Protein AF-A0A2A2LFP1-F1 (afdb_monomer_lite)

InterPro domains:
  IPR011989 Armadillo-like helical [G3DSA:1.25.10.10] (6-204)
  IPR016024 Armadillo-type fold [SSF48371] (39-181)
  IPR021850 Symplekin/Pta1 [PTHR15245] (12-191)
  IPR032460 Symplekin/Pta1, N-terminal [PF11935] (114-191)

Radius of gyration: 29.09 Å; chains: 1; bounding box: 60×81×83 Å

Organism: NCBI:txid2018661

Structure (mmCIF, N/CA/C/O backbone):
data_AF-A0A2A2LFP1-F1
#
_entry.id   AF-A0A2A2LFP1-F1
#
loop_
_atom_site.group_PDB
_atom_site.id
_atom_site.type_symbol
_atom_site.label_atom_id
_atom_site.label_alt_id
_atom_site.label_comp_id
_atom_site.label_asym_id
_atom_site.label_entity_id
_atom_site.label_seq_id
_atom_site.pdbx_PDB_ins_code
_atom_site.Cartn_x
_atom_site.Cartn_y
_atom_site.Cartn_z
_atom_site.occupancy
_atom_site.B_iso_or_equiv
_atom_site.auth_seq_id
_atom_site.auth_comp_id
_atom_site.auth_asym_id
_atom_site.auth_atom_id
_atom_site.pdbx_PDB_model_num
ATOM 1 N N . MET A 1 1 ? -39.084 -14.115 -14.765 1.00 39.50 1 MET A N 1
ATOM 2 C CA . MET A 1 1 ? -37.797 -14.278 -14.059 1.00 39.50 1 MET A CA 1
ATOM 3 C C . MET A 1 1 ? -37.317 -12.887 -13.715 1.00 39.50 1 MET A C 1
ATOM 5 O O . MET A 1 1 ? -36.588 -12.275 -14.487 1.00 39.50 1 MET A O 1
ATOM 9 N N . ASP A 1 2 ? -37.848 -12.366 -12.613 1.00 39.75 2 ASP A N 1
ATOM 10 C CA . ASP A 1 2 ? -37.429 -11.102 -12.026 1.00 39.75 2 ASP A CA 1
ATOM 11 C C . ASP A 1 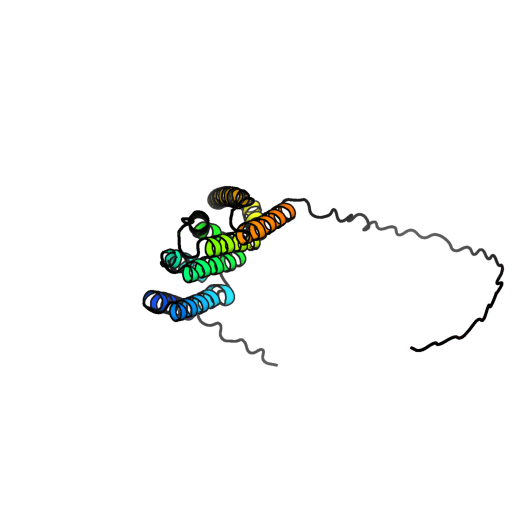2 ? -35.969 -11.220 -11.611 1.00 39.75 2 ASP A C 1
ATOM 13 O O . ASP A 1 2 ? -35.612 -12.024 -10.749 1.00 39.75 2 ASP A O 1
ATOM 17 N N . LYS A 1 3 ? -35.108 -10.446 -12.271 1.00 42.62 3 LYS A N 1
ATOM 18 C CA . LYS A 1 3 ? -33.776 -10.183 -11.744 1.00 42.62 3 LYS A CA 1
ATOM 19 C C . LYS A 1 3 ? -33.990 -9.315 -10.512 1.00 42.62 3 LYS A C 1
ATOM 21 O O . LYS A 1 3 ? -34.359 -8.154 -10.646 1.00 42.62 3 LYS A O 1
ATOM 26 N N . PHE A 1 4 ? -33.806 -9.913 -9.338 1.00 41.41 4 PHE A N 1
ATOM 27 C CA . PHE A 1 4 ? -33.614 -9.200 -8.082 1.00 41.41 4 PHE A CA 1
ATOM 28 C C . PHE A 1 4 ? -32.486 -8.185 -8.308 1.00 41.41 4 PHE A C 1
ATOM 30 O O . PHE A 1 4 ? -31.316 -8.550 -8.394 1.00 41.41 4 PHE A O 1
ATOM 37 N N . VAL A 1 5 ? -32.855 -6.926 -8.524 1.00 47.69 5 VAL A N 1
ATOM 38 C CA . VAL A 1 5 ? -31.928 -5.804 -8.429 1.00 47.69 5 VAL A CA 1
ATOM 39 C C . VAL A 1 5 ? -31.793 -5.579 -6.932 1.00 47.69 5 VAL A C 1
ATOM 41 O O . VAL A 1 5 ? -32.736 -5.105 -6.300 1.00 47.69 5 VAL A O 1
ATOM 44 N N . GLU A 1 6 ? -30.680 -6.030 -6.350 1.00 48.91 6 GLU A N 1
ATOM 45 C CA . GLU A 1 6 ? -30.334 -5.652 -4.980 1.00 48.91 6 GLU A CA 1
ATOM 46 C C . GLU A 1 6 ? -30.407 -4.122 -4.864 1.00 48.91 6 GLU A C 1
ATOM 48 O O . GLU A 1 6 ? -30.008 -3.426 -5.807 1.00 48.91 6 GLU A O 1
ATOM 53 N N . PRO A 1 7 ? -30.953 -3.575 -3.764 1.00 46.81 7 PRO A N 1
ATOM 54 C CA . PRO A 1 7 ? -30.983 -2.135 -3.585 1.00 46.81 7 PRO A CA 1
ATOM 55 C C . PRO A 1 7 ? -29.537 -1.655 -3.601 1.00 46.81 7 PRO A C 1
ATOM 57 O O . PRO A 1 7 ? -28.722 -2.146 -2.822 1.00 46.81 7 PRO A O 1
ATOM 60 N N . ILE A 1 8 ? -29.222 -0.721 -4.496 1.00 56.97 8 ILE A N 1
ATOM 61 C CA . ILE A 1 8 ? -27.953 0.000 -4.448 1.00 56.97 8 ILE A CA 1
ATOM 62 C C . ILE A 1 8 ? -27.943 0.689 -3.082 1.00 56.97 8 ILE A C 1
ATOM 64 O O . ILE A 1 8 ? -28.721 1.617 -2.858 1.00 56.97 8 ILE A O 1
ATOM 68 N N . GLU A 1 9 ? -27.161 0.150 -2.145 1.00 63.59 9 GLU A N 1
ATOM 69 C CA . GLU A 1 9 ? -26.969 0.737 -0.824 1.00 63.59 9 GLU A CA 1
ATOM 70 C C . GLU A 1 9 ? -26.496 2.179 -1.040 1.00 63.59 9 GLU A C 1
ATOM 72 O O . GLU A 1 9 ? -25.558 2.421 -1.802 1.00 63.59 9 GLU A O 1
ATOM 77 N N . ASP A 1 10 ? -27.211 3.145 -0.459 1.00 73.38 10 ASP A N 1
ATOM 78 C CA . ASP A 1 10 ? -26.949 4.563 -0.695 1.00 73.38 10 ASP A CA 1
ATOM 79 C C . ASP A 1 10 ? -25.508 4.880 -0.271 1.00 73.38 10 ASP A C 1
ATOM 81 O O . ASP A 1 10 ? -25.114 4.600 0.864 1.00 73.38 10 ASP A O 1
ATOM 85 N N . THR A 1 11 ? -24.709 5.456 -1.169 1.00 74.75 11 THR A N 1
ATOM 86 C CA . THR A 1 11 ? -23.295 5.783 -0.942 1.00 74.75 11 THR A CA 1
ATOM 87 C C . THR A 1 11 ? -23.089 6.579 0.350 1.00 74.75 11 THR A C 1
ATOM 89 O O . THR A 1 11 ? -22.072 6.406 1.022 1.00 74.75 11 THR A O 1
ATOM 92 N N . ALA A 1 12 ? -24.069 7.400 0.748 1.00 77.50 12 ALA A N 1
ATOM 93 C CA . ALA A 1 12 ? -24.050 8.121 2.019 1.00 77.50 12 ALA A CA 1
ATOM 94 C C . ALA A 1 12 ? -24.054 7.179 3.237 1.00 77.50 12 ALA A C 1
ATOM 96 O O . ALA A 1 12 ? -23.293 7.379 4.183 1.00 77.50 12 ALA A O 1
ATOM 97 N N . THR A 1 13 ? -24.858 6.115 3.194 1.00 85.00 13 THR A N 1
ATOM 98 C CA . THR A 1 13 ? -24.928 5.111 4.267 1.00 85.00 13 THR A CA 1
ATOM 99 C C . THR A 1 13 ? -23.651 4.276 4.349 1.00 85.00 13 THR A C 1
ATOM 101 O O . THR A 1 13 ? -23.173 3.973 5.442 1.00 85.00 13 THR A O 1
ATOM 104 N N . VAL A 1 14 ? -23.032 3.974 3.203 1.00 87.50 14 VAL A N 1
ATOM 105 C CA . VAL A 1 14 ? -21.739 3.278 3.144 1.00 87.50 14 VAL A CA 1
ATOM 106 C C . VAL A 1 14 ? -20.624 4.152 3.728 1.00 87.50 14 VAL A C 1
ATOM 108 O O . VAL A 1 14 ? -19.835 3.674 4.543 1.00 87.50 14 VAL A O 1
ATOM 111 N N . ALA A 1 15 ? -20.589 5.441 3.378 1.00 89.12 15 ALA A N 1
ATOM 112 C CA . ALA A 1 15 ? -19.622 6.398 3.915 1.00 89.12 15 ALA A CA 1
ATOM 113 C C . ALA A 1 15 ? -19.739 6.551 5.441 1.00 89.12 15 ALA A C 1
ATOM 115 O O . ALA A 1 15 ? -18.726 6.550 6.141 1.00 89.12 15 ALA A O 1
ATOM 116 N N . GLU A 1 16 ? -20.962 6.624 5.976 1.00 91.38 16 GLU A N 1
ATOM 117 C CA . GLU A 1 16 ? -21.200 6.697 7.423 1.00 91.38 16 GLU A CA 1
ATOM 118 C C . GLU A 1 16 ? -20.684 5.445 8.146 1.00 91.38 16 GLU A C 1
ATOM 120 O O . GLU A 1 16 ? -20.047 5.550 9.196 1.00 91.38 16 GLU A O 1
ATOM 125 N N . ARG A 1 17 ? -20.888 4.256 7.564 1.00 91.25 17 ARG A N 1
ATOM 126 C CA . ARG A 1 17 ? -20.372 2.993 8.113 1.00 91.25 17 ARG A CA 1
ATOM 127 C C . ARG A 1 17 ? -18.846 2.964 8.155 1.00 91.25 17 ARG A C 1
ATOM 129 O O . ARG A 1 17 ? -18.293 2.564 9.178 1.00 91.25 17 ARG A O 1
ATOM 136 N N . VAL A 1 18 ? -18.176 3.398 7.084 1.00 93.75 18 VAL A N 1
ATOM 137 C CA . VAL A 1 18 ? -16.706 3.488 7.044 1.00 93.75 18 VAL A CA 1
ATOM 138 C C . VAL A 1 18 ? -16.205 4.481 8.087 1.00 93.75 18 VAL A C 1
ATOM 140 O O . VAL A 1 18 ? -15.358 4.129 8.904 1.00 93.75 18 VAL A O 1
ATOM 143 N N . SER A 1 19 ? -16.772 5.688 8.113 1.00 94.12 19 SER A N 1
ATOM 144 C CA . SER A 1 19 ? -16.390 6.732 9.068 1.00 94.12 19 SER A CA 1
ATOM 145 C C . SER A 1 19 ? -16.550 6.260 10.515 1.00 94.12 19 SER A C 1
ATOM 147 O O . SER A 1 19 ? -15.651 6.430 11.342 1.00 94.12 19 SER A O 1
ATOM 149 N N . LYS A 1 20 ? -17.664 5.584 10.819 1.00 95.19 20 LYS A N 1
ATOM 150 C CA . LYS A 1 20 ? -17.903 4.986 12.132 1.00 95.19 20 LYS A CA 1
ATOM 151 C C . LYS A 1 20 ? -16.857 3.923 12.473 1.00 95.19 20 LYS A C 1
ATOM 153 O O . LYS A 1 20 ? -16.303 3.977 13.567 1.00 95.19 20 LYS A O 1
ATOM 158 N N . ALA A 1 21 ? -16.564 2.998 11.559 1.00 95.19 21 ALA A N 1
ATOM 159 C CA . ALA A 1 21 ? -15.581 1.939 11.787 1.00 95.19 21 ALA A CA 1
ATOM 160 C C . ALA A 1 21 ? -14.170 2.500 12.039 1.00 95.19 21 ALA A C 1
ATOM 162 O O . ALA A 1 21 ? -13.501 2.072 12.978 1.00 95.19 21 ALA A O 1
ATOM 163 N N . ILE A 1 22 ? -13.742 3.503 11.264 1.00 96.44 22 ILE A N 1
ATOM 164 C CA . ILE A 1 22 ? -12.453 4.192 11.445 1.00 96.44 22 ILE A CA 1
ATOM 165 C C . ILE A 1 22 ? -12.394 4.881 12.812 1.00 96.44 22 ILE A C 1
ATOM 167 O O . ILE A 1 22 ? -11.415 4.735 13.550 1.00 96.44 22 ILE A O 1
ATOM 171 N N . LYS A 1 23 ? -13.460 5.588 13.197 1.00 96.62 23 LYS A N 1
ATOM 172 C CA . LYS A 1 23 ? -13.537 6.252 14.501 1.00 96.62 23 LYS A CA 1
ATOM 173 C C . LYS A 1 23 ? -13.466 5.254 15.659 1.00 96.62 23 LYS A C 1
ATOM 175 O O . LYS A 1 23 ? -12.667 5.434 16.576 1.00 96.62 23 LYS A O 1
ATOM 180 N N . GLU A 1 24 ? -14.254 4.185 15.602 1.00 96.88 24 GLU A N 1
ATOM 181 C CA . GLU A 1 24 ? -14.220 3.114 16.603 1.00 96.88 24 GLU A CA 1
ATOM 182 C C . GLU A 1 24 ? -12.837 2.447 16.650 1.00 96.88 24 GLU A C 1
ATOM 184 O O . GLU A 1 24 ? -12.336 2.138 17.731 1.00 96.88 24 GLU A O 1
ATOM 189 N N . ALA A 1 25 ? -12.161 2.298 15.505 1.00 96.88 25 ALA A N 1
ATOM 190 C CA . ALA A 1 25 ? -10.801 1.776 15.450 1.00 96.88 25 ALA A CA 1
ATOM 191 C C . AL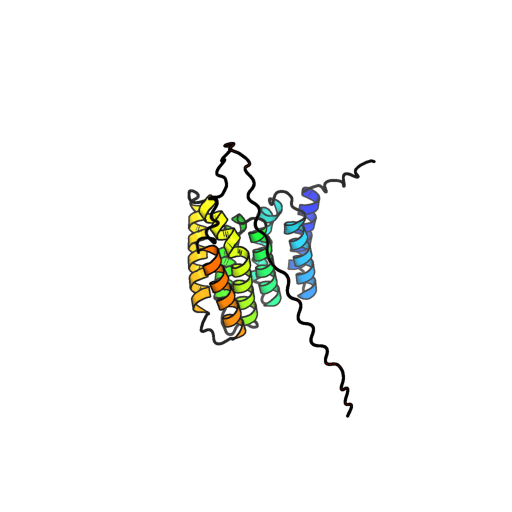A A 1 25 ? -9.794 2.706 16.142 1.00 96.88 25 ALA A C 1
ATOM 193 O O . ALA A 1 25 ? -8.875 2.219 16.805 1.00 96.88 25 ALA A O 1
ATOM 194 N N . HIS A 1 26 ? -9.935 4.031 16.053 1.00 95.19 26 HIS A N 1
ATOM 195 C CA . HIS A 1 26 ? -9.088 4.952 16.819 1.00 95.19 26 HIS A CA 1
ATOM 196 C C . HIS A 1 26 ? -9.269 4.770 18.329 1.00 95.19 26 HIS A C 1
ATOM 198 O O . HIS A 1 26 ? -8.271 4.686 19.050 1.00 95.19 26 HIS A O 1
ATOM 204 N N . GLU A 1 27 ? -10.515 4.638 18.781 1.00 95.25 27 GLU A N 1
ATOM 205 C CA . GLU A 1 27 ? -10.887 4.504 20.195 1.00 95.25 27 GLU A CA 1
ATOM 206 C C . GLU A 1 27 ? -10.599 3.103 20.770 1.00 95.25 27 GLU A C 1
ATOM 208 O O . GLU A 1 27 ? -10.415 2.952 21.980 1.00 95.25 27 GLU A O 1
ATOM 213 N N . ALA A 1 28 ? -10.500 2.076 19.921 1.00 95.25 28 ALA A N 1
ATOM 214 C CA . ALA A 1 28 ? -10.210 0.710 20.337 1.00 95.25 28 ALA A CA 1
ATOM 215 C C . ALA A 1 28 ? -8.851 0.603 21.054 1.00 95.25 28 ALA A C 1
ATOM 217 O O . ALA A 1 28 ? -7.791 0.929 20.501 1.00 95.25 28 ALA A O 1
ATOM 218 N N . ALA A 1 29 ? -8.886 0.089 22.288 1.00 91.19 29 ALA A N 1
ATOM 219 C CA . ALA A 1 29 ? -7.698 -0.154 23.107 1.00 91.19 29 ALA A CA 1
ATOM 220 C C . ALA A 1 29 ? -6.962 -1.444 22.709 1.00 91.19 29 ALA A C 1
ATOM 222 O O . ALA A 1 29 ? -5.737 -1.525 22.813 1.00 91.19 29 ALA A O 1
ATOM 223 N N . ASN A 1 30 ? -7.707 -2.456 22.260 1.00 95.25 30 ASN A N 1
ATOM 224 C CA . ASN A 1 30 ? -7.164 -3.741 21.844 1.00 95.25 30 ASN A CA 1
ATOM 225 C C . ASN A 1 30 ? -6.723 -3.692 20.369 1.00 95.25 30 ASN A C 1
ATOM 227 O O . ASN A 1 30 ? -7.413 -3.140 19.513 1.00 95.25 30 ASN A O 1
ATOM 231 N N . VAL A 1 31 ? -5.557 -4.274 20.079 1.00 95.31 31 VAL A N 1
ATOM 232 C CA . VAL A 1 31 ? -4.971 -4.327 18.731 1.00 95.31 31 VAL A CA 1
ATOM 233 C C . VAL A 1 31 ? -5.786 -5.206 17.783 1.00 95.31 31 VAL A C 1
ATOM 235 O O . VAL A 1 31 ? -5.939 -4.844 16.622 1.00 95.31 31 VAL A O 1
ATOM 238 N N . ASP A 1 32 ? -6.315 -6.329 18.260 1.00 96.25 32 ASP A N 1
ATOM 239 C CA . ASP A 1 32 ? -7.100 -7.273 17.463 1.00 96.25 32 ASP A CA 1
ATOM 240 C C . ASP A 1 32 ? -8.462 -6.678 17.088 1.00 96.25 32 ASP A C 1
ATOM 242 O O . ASP A 1 32 ? -8.859 -6.742 15.925 1.00 96.25 32 ASP A O 1
ATOM 246 N N . ASP A 1 33 ? -9.136 -6.014 18.033 1.00 96.31 33 ASP A N 1
ATOM 247 C CA . ASP A 1 33 ? -10.391 -5.301 17.757 1.00 96.31 33 ASP A CA 1
ATOM 248 C C . ASP A 1 33 ? -10.163 -4.161 16.756 1.00 96.31 33 ASP A C 1
ATOM 250 O O . ASP A 1 33 ? -10.930 -3.993 15.808 1.00 96.31 33 ASP A O 1
ATOM 254 N N . LYS A 1 34 ? -9.056 -3.421 16.916 1.00 97.44 34 LYS A N 1
ATOM 255 C CA . LYS A 1 34 ? -8.644 -2.372 15.977 1.00 97.44 34 LYS A CA 1
ATOM 256 C C . LYS A 1 34 ? -8.398 -2.936 14.581 1.00 97.44 34 LYS A C 1
ATOM 258 O O . LYS A 1 34 ? -8.901 -2.381 13.614 1.00 97.44 34 LYS A O 1
ATOM 263 N N . LEU A 1 35 ? -7.659 -4.041 14.468 1.00 97.94 35 LEU A N 1
ATOM 264 C CA . LEU A 1 35 ? -7.417 -4.711 13.188 1.00 97.94 35 LEU A CA 1
ATOM 265 C C . LEU A 1 35 ? -8.721 -5.155 12.532 1.00 97.94 35 LEU A C 1
ATOM 267 O O . LEU A 1 35 ? -8.882 -4.952 11.336 1.00 97.94 35 LEU A O 1
ATOM 271 N N . LYS A 1 36 ? -9.658 -5.713 13.300 1.00 97.56 36 LYS A N 1
ATOM 272 C CA . LYS A 1 36 ? -10.952 -6.146 12.771 1.00 97.56 36 LYS A CA 1
ATOM 273 C C . LYS A 1 36 ? -11.754 -4.975 12.199 1.00 97.56 36 LYS A C 1
ATOM 275 O O . LYS A 1 36 ? -12.199 -5.054 11.063 1.00 97.56 36 LYS A O 1
ATOM 280 N N . LEU A 1 37 ? -11.878 -3.883 12.955 1.00 97.50 37 LEU A N 1
ATOM 281 C CA . LEU A 1 37 ? -12.584 -2.677 12.507 1.00 97.50 37 LEU A CA 1
ATOM 282 C C . LEU A 1 37 ? -11.941 -2.068 11.253 1.00 97.50 37 LEU A C 1
ATOM 284 O O . LEU A 1 37 ? -12.640 -1.620 10.346 1.00 97.50 37 LEU A O 1
ATOM 288 N N . LEU A 1 38 ? -10.609 -2.081 11.189 1.00 97.75 38 LEU A N 1
ATOM 289 C CA . LEU A 1 38 ? -9.864 -1.586 10.038 1.00 97.75 38 LEU A CA 1
ATOM 290 C C . LEU A 1 38 ? -9.993 -2.488 8.803 1.00 97.75 38 LEU A C 1
ATOM 292 O O . LEU A 1 38 ? -10.097 -1.966 7.695 1.00 97.75 38 LEU A O 1
ATOM 296 N N . GLU A 1 39 ? -9.999 -3.812 8.965 1.00 96.75 39 GLU A N 1
ATOM 297 C CA . GLU A 1 39 ? -10.253 -4.746 7.859 1.00 96.75 39 GLU A CA 1
ATOM 298 C C . GLU A 1 39 ? -11.689 -4.607 7.343 1.00 96.75 39 GLU A C 1
ATOM 300 O O . GLU A 1 39 ? -11.885 -4.522 6.133 1.00 96.75 39 GLU A O 1
ATOM 305 N N . ASP A 1 40 ? -12.675 -4.462 8.235 1.00 94.44 40 ASP A N 1
ATOM 306 C CA . ASP A 1 40 ? -14.068 -4.208 7.853 1.00 94.44 40 ASP A CA 1
ATOM 307 C C . ASP A 1 40 ? -14.185 -2.897 7.043 1.00 94.44 40 ASP A C 1
ATOM 309 O O . ASP A 1 40 ? -14.818 -2.864 5.984 1.00 94.44 40 ASP A O 1
ATOM 313 N N . ALA A 1 41 ? -13.527 -1.818 7.489 1.00 95.56 41 ALA A N 1
ATOM 314 C CA . ALA A 1 41 ? -13.477 -0.550 6.757 1.00 95.56 41 ALA A CA 1
ATOM 315 C C . ALA A 1 41 ? -12.770 -0.691 5.396 1.00 95.56 41 ALA A C 1
ATOM 317 O O . ALA A 1 41 ? -13.270 -0.201 4.380 1.00 95.56 41 ALA A O 1
ATOM 318 N N . ALA A 1 42 ? -11.633 -1.390 5.350 1.00 95.69 42 ALA A N 1
ATOM 319 C CA . ALA A 1 42 ? -10.888 -1.643 4.121 1.00 95.69 42 ALA A CA 1
ATOM 320 C C . ALA A 1 42 ? -11.703 -2.459 3.111 1.00 95.69 42 ALA A C 1
ATOM 322 O O . ALA A 1 42 ? -11.690 -2.152 1.920 1.00 95.69 42 ALA A O 1
ATOM 323 N N . ASP A 1 43 ? -12.431 -3.479 3.555 1.00 93.50 43 ASP A N 1
ATOM 324 C CA . ASP A 1 43 ? -13.273 -4.296 2.686 1.00 93.50 43 ASP A CA 1
ATOM 325 C C . ASP A 1 43 ? -14.393 -3.473 2.052 1.00 93.50 43 ASP A C 1
ATOM 327 O O . ASP A 1 43 ? -14.618 -3.592 0.845 1.00 93.50 43 ASP A O 1
ATOM 331 N N . ILE A 1 44 ? -15.031 -2.586 2.820 1.00 91.56 44 ILE A N 1
ATOM 332 C CA . ILE A 1 44 ? -16.054 -1.674 2.299 1.00 91.56 44 ILE A CA 1
ATOM 333 C C . ILE A 1 44 ? -15.446 -0.716 1.264 1.00 91.56 44 ILE A C 1
ATOM 335 O O . ILE A 1 44 ? -15.971 -0.596 0.156 1.00 91.56 44 ILE A O 1
ATOM 339 N N . LEU A 1 45 ? -14.315 -0.079 1.584 1.00 92.50 45 LEU A N 1
ATOM 340 C CA . LEU A 1 45 ? -13.652 0.883 0.696 1.00 92.50 45 LEU A CA 1
ATOM 341 C C . LEU A 1 45 ? -13.163 0.258 -0.617 1.00 92.50 45 LEU A C 1
ATOM 343 O O . LEU A 1 45 ? -13.200 0.904 -1.661 1.00 92.50 45 LEU A O 1
ATOM 347 N N . ILE A 1 46 ? -12.693 -0.990 -0.579 1.00 91.81 46 ILE A N 1
ATOM 348 C CA . ILE A 1 46 ? -12.095 -1.650 -1.745 1.00 91.81 46 ILE A CA 1
ATOM 349 C C . ILE A 1 46 ? -13.142 -2.361 -2.610 1.00 91.81 46 ILE A C 1
ATOM 351 O O . ILE A 1 46 ? -13.035 -2.319 -3.838 1.00 91.81 46 ILE A O 1
ATOM 355 N N . ASN A 1 47 ? -14.127 -3.025 -1.996 1.00 85.62 47 ASN A N 1
ATOM 356 C CA . ASN A 1 47 ? -15.041 -3.923 -2.708 1.00 85.62 47 ASN A CA 1
ATOM 357 C C . ASN A 1 47 ? -16.411 -3.300 -3.003 1.00 85.62 47 ASN A C 1
ATOM 359 O O . ASN A 1 47 ? -17.001 -3.631 -4.031 1.00 85.62 47 ASN A O 1
ATOM 363 N N . ASN A 1 48 ? -16.914 -2.409 -2.140 1.00 77.25 48 ASN A N 1
ATOM 364 C CA . ASN A 1 48 ? -18.274 -1.871 -2.273 1.00 77.25 48 ASN A CA 1
ATOM 365 C C . ASN A 1 48 ? -18.318 -0.530 -3.013 1.00 77.25 48 ASN A C 1
ATOM 367 O O . ASN A 1 48 ? -19.357 -0.167 -3.562 1.00 77.25 48 ASN A O 1
ATOM 371 N N . ASP A 1 49 ? -17.208 0.206 -3.069 1.00 67.75 49 ASP A N 1
ATOM 372 C CA . ASP A 1 49 ? -17.158 1.468 -3.800 1.00 67.75 49 ASP A CA 1
ATOM 373 C C . ASP A 1 49 ? -16.974 1.235 -5.307 1.00 67.75 49 ASP A C 1
ATOM 375 O O . ASP A 1 49 ? -15.883 0.931 -5.808 1.00 67.75 49 ASP A O 1
ATOM 379 N N . GLN A 1 50 ? -18.067 1.402 -6.053 1.00 68.06 50 GLN A N 1
ATOM 380 C CA . GLN A 1 50 ? -18.091 1.263 -7.509 1.00 68.06 50 GLN A CA 1
ATOM 381 C C . GLN A 1 50 ? -17.276 2.357 -8.224 1.00 68.06 50 GLN A C 1
ATOM 383 O O . GLN A 1 50 ? -16.805 2.127 -9.336 1.00 68.06 50 GLN A O 1
ATOM 388 N N . SER A 1 51 ? -17.095 3.517 -7.585 1.00 67.81 51 SER A N 1
ATOM 389 C CA . SER A 1 51 ? -16.544 4.742 -8.177 1.00 67.81 51 SER A CA 1
ATOM 390 C C . SER A 1 51 ? -15.147 5.134 -7.681 1.00 67.81 51 SER A C 1
ATOM 392 O O . SER A 1 51 ? -14.557 6.055 -8.234 1.00 67.81 51 SER A O 1
ATOM 394 N N . ALA A 1 52 ? -14.625 4.445 -6.661 1.00 79.00 52 ALA A N 1
ATOM 395 C CA . ALA A 1 52 ? -13.386 4.770 -5.938 1.00 79.00 52 ALA A CA 1
ATOM 396 C C . ALA A 1 52 ? -13.372 6.149 -5.230 1.00 79.00 52 ALA A C 1
ATOM 398 O O . ALA A 1 52 ? -12.357 6.532 -4.648 1.00 79.00 52 ALA A O 1
ATOM 399 N N . HIS A 1 53 ? -14.489 6.886 -5.215 1.00 85.12 53 HIS A N 1
ATOM 400 C CA . HIS A 1 53 ? -14.598 8.174 -4.526 1.00 85.12 53 HIS A CA 1
ATOM 401 C C . HIS A 1 53 ? -14.513 8.065 -3.000 1.00 85.12 53 HIS A C 1
ATOM 403 O O . HIS A 1 53 ? -13.932 8.940 -2.354 1.00 85.12 53 HIS A O 1
ATOM 409 N N . LEU A 1 54 ? -15.078 7.013 -2.406 1.00 89.69 54 LEU A N 1
ATOM 410 C CA . LEU A 1 54 ? -14.951 6.751 -0.974 1.00 89.69 54 LEU A CA 1
ATOM 411 C C . LEU A 1 54 ? -13.513 6.379 -0.636 1.00 89.69 54 LEU A C 1
ATOM 413 O O . LEU A 1 54 ? -12.981 6.872 0.355 1.00 89.69 54 LEU A O 1
ATOM 417 N N . LEU A 1 55 ? -12.865 5.564 -1.475 1.00 93.25 55 LEU A N 1
ATOM 418 C CA . LEU A 1 55 ? -11.456 5.232 -1.282 1.00 93.25 55 LEU A CA 1
ATOM 419 C C . LEU A 1 55 ? -10.593 6.495 -1.257 1.00 93.25 55 LEU A C 1
ATOM 421 O O . LEU A 1 55 ? -9.813 6.660 -0.326 1.00 93.25 55 LEU A O 1
ATOM 425 N N . ASP A 1 56 ? -10.760 7.403 -2.220 1.00 92.38 56 ASP A N 1
ATOM 426 C CA . ASP A 1 56 ? -10.013 8.663 -2.238 1.00 92.38 56 ASP A CA 1
ATOM 427 C C . ASP A 1 56 ? -10.288 9.525 -0.994 1.00 92.38 56 ASP A C 1
ATOM 429 O O . ASP A 1 56 ? -9.346 10.063 -0.407 1.00 92.38 56 ASP A O 1
ATOM 433 N N . SER A 1 57 ? -11.551 9.590 -0.555 1.00 93.19 57 SER A N 1
ATOM 434 C CA . SER A 1 57 ? -11.985 10.395 0.597 1.00 93.19 57 SER A CA 1
ATOM 435 C C . SER A 1 57 ? -11.402 9.901 1.924 1.00 93.19 57 SER A C 1
ATOM 437 O O . SER A 1 57 ? -10.916 10.703 2.710 1.00 93.19 57 SER A O 1
ATOM 439 N N . PHE A 1 58 ? -11.412 8.586 2.158 1.00 95.38 58 PHE A N 1
ATOM 440 C CA . PHE A 1 58 ? -11.004 7.977 3.431 1.00 95.38 58 PHE A CA 1
ATOM 441 C C . PHE A 1 58 ? -9.562 7.448 3.427 1.00 95.38 58 PHE A C 1
ATOM 443 O O . PHE A 1 58 ? -9.084 6.942 4.443 1.00 95.38 58 PHE A O 1
ATOM 450 N N . CYS A 1 59 ? -8.847 7.525 2.297 1.00 95.38 59 CYS A N 1
ATOM 451 C CA . CYS A 1 59 ? -7.502 6.960 2.191 1.00 95.38 59 CYS A CA 1
ATOM 452 C C . CYS A 1 59 ? -6.561 7.534 3.254 1.00 95.38 59 CYS A C 1
ATOM 454 O O . CYS A 1 59 ? -5.838 6.770 3.880 1.00 95.38 59 CYS A O 1
ATOM 456 N N . GLU A 1 60 ? -6.543 8.853 3.449 1.00 96.50 60 GLU A N 1
ATOM 457 C CA . GLU A 1 60 ? -5.605 9.506 4.375 1.00 96.50 60 GLU A CA 1
ATOM 458 C C . GLU A 1 60 ? -5.847 9.056 5.816 1.00 96.50 60 GLU A C 1
ATOM 460 O O . GLU A 1 60 ? -4.906 8.625 6.476 1.00 96.50 60 GLU A O 1
ATOM 465 N N . GLU A 1 61 ? -7.110 9.003 6.237 1.00 97.19 61 GLU A N 1
ATOM 466 C CA . GLU A 1 61 ? -7.529 8.514 7.556 1.00 97.19 61 GLU A CA 1
ATOM 467 C C . GLU A 1 61 ? -7.074 7.064 7.796 1.00 97.19 61 GLU A C 1
ATOM 469 O O . GLU A 1 61 ? -6.557 6.722 8.859 1.00 97.19 61 GLU A O 1
ATOM 474 N N . MET A 1 62 ? -7.166 6.200 6.780 1.00 97.62 62 MET A N 1
ATOM 475 C CA . MET A 1 62 ? -6.638 4.833 6.864 1.00 97.62 62 MET A CA 1
ATOM 476 C C . MET A 1 62 ? -5.103 4.799 6.965 1.00 97.62 62 MET A C 1
ATOM 478 O O . MET A 1 62 ? -4.545 3.916 7.625 1.00 97.62 62 MET A O 1
ATOM 482 N N . LEU A 1 63 ? -4.398 5.737 6.320 1.00 98.00 63 LEU A N 1
ATOM 483 C CA . LEU A 1 63 ? -2.936 5.832 6.375 1.00 98.00 63 LEU A CA 1
ATOM 484 C C . LEU A 1 63 ? -2.423 6.376 7.712 1.00 98.00 63 LEU A C 1
ATOM 486 O O . LEU A 1 63 ? -1.331 5.977 8.116 1.00 98.00 63 LEU A O 1
ATOM 490 N N . GLU A 1 64 ? -3.187 7.208 8.424 1.00 97.44 64 GLU A N 1
ATOM 491 C CA . GLU A 1 64 ? -2.820 7.757 9.743 1.00 97.44 64 GLU A CA 1
ATOM 492 C C . GLU A 1 64 ? -2.543 6.666 10.789 1.00 97.44 64 GLU A C 1
ATOM 494 O O . GLU A 1 64 ? -1.702 6.827 11.677 1.00 97.44 64 GLU A O 1
ATOM 499 N N . PHE A 1 65 ? -3.152 5.483 10.645 1.00 97.94 65 PHE A N 1
ATOM 500 C CA . PHE A 1 65 ? -2.853 4.328 11.498 1.00 97.94 65 PHE A CA 1
ATOM 501 C C . PHE A 1 65 ? -1.398 3.855 11.397 1.00 97.94 65 PHE A C 1
ATOM 503 O O . PHE A 1 65 ? -0.953 3.067 12.240 1.00 97.94 65 PHE A O 1
ATOM 510 N N . VAL A 1 66 ? -0.623 4.345 10.422 1.00 97.06 66 VAL A N 1
ATOM 511 C CA . VAL A 1 66 ? 0.813 4.090 10.352 1.00 97.06 66 VAL A CA 1
ATOM 512 C C . VAL A 1 66 ? 1.534 4.579 11.599 1.00 97.06 66 VAL A C 1
ATOM 514 O O . VAL A 1 66 ? 2.522 3.956 11.966 1.00 97.06 66 VAL A O 1
ATOM 517 N N . ASP A 1 67 ? 1.050 5.603 12.300 1.00 95.88 67 ASP A N 1
ATOM 518 C CA . ASP A 1 67 ? 1.698 6.122 13.510 1.00 95.88 67 ASP A CA 1
ATOM 519 C C . ASP A 1 67 ? 1.496 5.225 14.736 1.00 95.88 67 ASP A C 1
ATOM 521 O O . ASP A 1 67 ? 2.171 5.382 15.756 1.00 95.88 67 ASP A O 1
ATOM 525 N N . ASN A 1 68 ? 0.644 4.203 14.631 1.00 95.69 68 ASN A N 1
ATOM 526 C CA . ASN A 1 68 ? 0.447 3.247 15.707 1.00 95.69 68 ASN A CA 1
ATOM 527 C C . ASN A 1 68 ? 1.767 2.522 16.060 1.00 95.69 68 ASN A C 1
ATOM 529 O O . ASN A 1 68 ? 2.500 2.085 15.164 1.00 95.69 68 ASN A O 1
ATOM 533 N N . PRO A 1 69 ? 2.087 2.342 17.356 1.00 95.06 69 PRO A N 1
ATOM 534 C CA . PRO A 1 69 ? 3.327 1.696 17.780 1.00 95.06 69 PRO A CA 1
ATOM 535 C C . PRO A 1 69 ? 3.360 0.188 17.514 1.00 95.06 69 PRO A C 1
ATOM 537 O O . PRO A 1 69 ? 4.425 -0.410 17.647 1.00 95.06 69 PRO A O 1
ATOM 540 N N . GLN A 1 70 ? 2.241 -0.444 17.157 1.00 96.81 70 GLN A N 1
ATOM 541 C CA . GLN A 1 70 ? 2.177 -1.878 16.899 1.00 96.81 70 GLN A CA 1
ATOM 542 C C . GLN A 1 70 ? 2.524 -2.192 15.446 1.00 96.81 70 GLN A C 1
ATOM 544 O O . GLN A 1 70 ? 1.862 -1.741 14.509 1.00 96.81 70 GLN A O 1
ATOM 549 N N . PHE A 1 71 ? 3.536 -3.040 15.243 1.00 97.38 71 PHE A N 1
ATOM 550 C CA . PHE A 1 71 ? 3.980 -3.404 13.896 1.00 97.38 71 PHE A CA 1
ATOM 551 C C . PHE A 1 71 ? 2.895 -4.133 13.087 1.00 97.38 71 PHE A C 1
ATO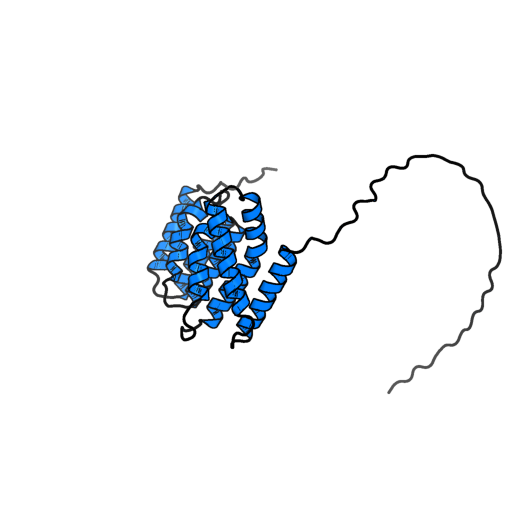M 553 O O . PHE A 1 71 ? 2.928 -4.095 11.858 1.00 97.38 71 PHE A O 1
ATOM 560 N N . THR A 1 72 ? 1.948 -4.808 13.752 1.00 97.94 72 THR A N 1
ATOM 561 C CA . THR A 1 72 ? 0.807 -5.476 13.107 1.00 97.94 72 THR A CA 1
ATOM 562 C C . THR A 1 72 ? -0.114 -4.469 12.427 1.00 97.94 72 THR A C 1
ATOM 564 O O . THR A 1 72 ? -0.463 -4.683 11.270 1.00 97.94 72 THR A O 1
ATOM 567 N N . ILE A 1 73 ? -0.406 -3.337 13.076 1.00 98.19 73 ILE A N 1
ATOM 568 C CA . ILE A 1 73 ? -1.185 -2.236 12.492 1.00 98.19 73 ILE A CA 1
ATOM 569 C C . ILE A 1 73 ? -0.428 -1.615 11.314 1.00 98.19 73 ILE A C 1
ATOM 571 O O . ILE A 1 73 ? -0.994 -1.447 10.239 1.00 98.19 73 ILE A O 1
ATOM 575 N N . LYS A 1 74 ? 0.885 -1.381 11.444 1.00 98.38 74 LYS A N 1
ATOM 576 C CA . LYS A 1 74 ? 1.705 -0.907 10.312 1.00 98.38 74 LYS A CA 1
ATOM 577 C C . LYS A 1 74 ? 1.679 -1.892 9.133 1.00 98.38 74 LYS A C 1
ATOM 579 O O . LYS A 1 74 ? 1.579 -1.480 7.981 1.00 98.38 74 LYS A O 1
ATOM 584 N N . CYS A 1 75 ? 1.735 -3.201 9.398 1.00 98.56 75 CYS A N 1
ATOM 585 C CA . CYS A 1 75 ? 1.618 -4.230 8.359 1.00 98.56 75 CYS A CA 1
ATOM 586 C C . CYS A 1 75 ? 0.225 -4.247 7.717 1.00 98.56 75 CYS A C 1
ATOM 588 O O . CYS A 1 75 ? 0.127 -4.472 6.509 1.00 98.56 75 CYS A O 1
ATOM 590 N N . PHE A 1 76 ? -0.833 -4.002 8.492 1.00 98.62 76 PHE A N 1
ATOM 591 C CA . PHE A 1 76 ? -2.179 -3.800 7.969 1.00 98.62 76 PHE A CA 1
ATOM 592 C C . PHE A 1 76 ? -2.226 -2.589 7.027 1.00 98.62 76 PHE A C 1
ATOM 594 O O . PHE A 1 76 ? -2.630 -2.755 5.883 1.00 98.62 76 PHE A O 1
ATOM 601 N N . VAL A 1 77 ? -1.705 -1.423 7.425 1.00 98.69 77 VAL A N 1
ATOM 602 C CA . VAL A 1 77 ? -1.702 -0.215 6.573 1.00 98.69 77 VAL A CA 1
ATOM 603 C C . VAL A 1 77 ? -1.018 -0.487 5.231 1.00 98.69 77 VAL A C 1
ATOM 605 O O . VAL A 1 77 ? -1.546 -0.148 4.178 1.00 98.69 77 VAL A O 1
ATOM 608 N N . VAL A 1 78 ? 0.113 -1.198 5.229 1.00 98.81 78 VAL A N 1
ATOM 609 C CA . VAL A 1 78 ? 0.783 -1.610 3.981 1.00 98.81 78 VAL A CA 1
ATOM 610 C C . VAL A 1 78 ? -0.072 -2.580 3.152 1.00 98.81 78 VAL A C 1
ATOM 612 O O . VAL A 1 78 ? -0.063 -2.523 1.922 1.00 98.81 78 VAL A O 1
ATOM 615 N N . SER A 1 79 ? -0.815 -3.471 3.810 1.00 98.56 79 SER A N 1
ATOM 616 C CA . SER A 1 79 ? -1.765 -4.383 3.157 1.00 98.56 79 SER A CA 1
ATOM 617 C C . SER A 1 79 ? -2.901 -3.621 2.483 1.00 98.56 79 SER A C 1
ATOM 619 O O . SER A 1 79 ? -3.236 -3.912 1.334 1.00 98.56 79 SER A O 1
ATOM 621 N N . PHE A 1 80 ? -3.451 -2.630 3.181 1.00 98.50 80 PHE A N 1
ATOM 622 C CA . PHE A 1 80 ? -4.470 -1.732 2.669 1.00 98.50 80 PHE A CA 1
ATOM 623 C C . PHE A 1 80 ? -3.948 -0.931 1.473 1.00 98.50 80 PHE A C 1
ATOM 625 O O . PHE A 1 80 ? -4.570 -0.985 0.417 1.00 98.50 80 PHE A O 1
ATOM 632 N N . ILE A 1 81 ? -2.764 -0.306 1.574 1.00 98.62 81 ILE A N 1
ATOM 633 C CA . ILE A 1 81 ? -2.120 0.412 0.458 1.00 98.62 81 ILE A CA 1
ATOM 634 C C . ILE A 1 81 ? -2.023 -0.480 -0.782 1.00 98.62 81 ILE A C 1
ATOM 636 O O . ILE A 1 81 ? -2.382 -0.054 -1.875 1.00 98.62 81 ILE A O 1
ATOM 640 N N . GLN A 1 82 ? -1.569 -1.729 -0.628 1.00 98.50 82 GLN A N 1
ATOM 641 C CA . GLN A 1 82 ? -1.474 -2.663 -1.751 1.00 98.50 82 GLN A CA 1
ATOM 642 C C . GLN A 1 82 ? -2.834 -2.855 -2.437 1.00 98.50 82 GLN A C 1
ATOM 644 O O . GLN A 1 82 ? -2.924 -2.770 -3.660 1.00 98.50 82 GLN A O 1
ATOM 649 N N . ARG A 1 83 ? -3.884 -3.131 -1.655 1.00 97.75 83 ARG A N 1
ATOM 650 C CA . ARG A 1 83 ? -5.246 -3.343 -2.168 1.00 97.75 83 ARG A CA 1
ATOM 651 C C . ARG A 1 83 ? -5.789 -2.075 -2.833 1.00 97.75 83 ARG A C 1
ATOM 653 O O . ARG A 1 83 ? -6.332 -2.157 -3.930 1.00 97.75 83 ARG A O 1
ATOM 660 N N . ALA A 1 84 ? -5.578 -0.921 -2.206 1.00 97.19 84 ALA A N 1
ATOM 661 C CA . ALA A 1 84 ? -6.023 0.380 -2.685 1.00 97.19 84 ALA A CA 1
ATOM 662 C C . ALA A 1 84 ? -5.353 0.769 -4.007 1.00 97.19 84 ALA A C 1
ATOM 664 O O . ALA A 1 84 ? -6.048 1.084 -4.961 1.00 97.19 84 ALA A O 1
ATOM 665 N N . CYS A 1 85 ? -4.030 0.637 -4.122 1.00 97.56 85 CYS A N 1
ATOM 666 C CA . CYS A 1 85 ? -3.298 0.924 -5.360 1.00 97.56 85 CYS A CA 1
ATOM 667 C C . CYS A 1 85 ? -3.634 -0.043 -6.510 1.00 97.56 85 CYS A C 1
ATOM 669 O O . CYS A 1 85 ? -3.514 0.325 -7.678 1.00 97.56 85 CYS A O 1
ATOM 671 N N . LEU A 1 86 ? -4.019 -1.292 -6.212 1.00 96.19 86 LEU A N 1
ATOM 672 C CA . LEU A 1 86 ? -4.519 -2.223 -7.234 1.00 96.19 86 LEU A CA 1
ATOM 673 C C . LEU A 1 86 ? -5.925 -1.848 -7.712 1.00 96.19 86 LEU A C 1
ATOM 675 O O . LEU A 1 86 ? -6.253 -2.103 -8.869 1.00 96.19 86 LEU A O 1
ATOM 679 N N . ARG A 1 87 ? -6.743 -1.264 -6.829 1.00 94.19 87 ARG A N 1
ATOM 680 C CA . ARG A 1 87 ? -8.090 -0.784 -7.144 1.00 94.19 87 ARG A CA 1
ATOM 681 C C . ARG A 1 87 ? -8.048 0.522 -7.936 1.00 94.19 87 ARG A C 1
ATOM 683 O O . ARG A 1 87 ? -8.675 0.601 -8.988 1.00 94.19 87 ARG A O 1
ATOM 690 N N . ASP A 1 88 ? -7.298 1.499 -7.442 1.00 95.19 88 ASP A N 1
ATOM 691 C CA . ASP A 1 88 ? -7.053 2.789 -8.075 1.00 95.19 88 ASP A CA 1
ATOM 692 C C . ASP A 1 88 ? -5.567 3.185 -7.930 1.00 95.19 88 ASP A C 1
ATOM 694 O O . ASP A 1 88 ? -5.113 3.544 -6.838 1.00 95.19 88 ASP A O 1
ATOM 698 N N . PRO A 1 89 ? -4.783 3.144 -9.024 1.00 96.00 89 PRO A N 1
ATOM 699 C CA . PRO A 1 89 ? -3.378 3.539 -9.012 1.00 96.00 89 PRO A CA 1
ATOM 700 C C . PRO A 1 89 ? -3.116 4.979 -8.548 1.00 96.00 89 PRO A C 1
ATOM 702 O O . PRO A 1 89 ? -2.011 5.247 -8.065 1.00 96.00 89 PRO A O 1
ATOM 705 N N . GLU A 1 90 ? -4.094 5.890 -8.645 1.00 95.75 90 GLU A N 1
ATOM 706 C CA . GLU A 1 90 ? -3.962 7.288 -8.199 1.00 95.75 90 GLU A CA 1
ATOM 707 C C . GLU A 1 90 ? -3.686 7.385 -6.687 1.00 95.75 90 GLU A C 1
ATOM 709 O O . GLU A 1 90 ? -2.962 8.285 -6.251 1.00 95.75 90 GLU A O 1
ATOM 714 N N . VAL A 1 91 ? -4.138 6.401 -5.894 1.00 96.62 91 VAL A N 1
ATOM 715 C CA . VAL A 1 91 ? -3.872 6.294 -4.445 1.00 96.62 91 VAL A CA 1
ATOM 716 C C . VAL A 1 91 ? -2.374 6.291 -4.126 1.00 96.62 91 VAL A C 1
ATOM 718 O O . VAL A 1 91 ? -1.948 6.735 -3.057 1.00 96.62 91 VAL A O 1
ATOM 721 N N . THR A 1 92 ? -1.535 5.858 -5.069 1.00 97.31 92 THR A N 1
ATOM 722 C CA . THR A 1 92 ? -0.074 5.859 -4.908 1.00 97.31 92 THR A CA 1
ATOM 723 C C . THR A 1 92 ? 0.465 7.250 -4.577 1.00 97.31 92 THR A C 1
ATOM 725 O O . THR A 1 92 ? 1.423 7.356 -3.811 1.00 97.31 92 THR A O 1
ATOM 728 N N . LYS A 1 93 ? -0.177 8.321 -5.070 1.00 96.81 93 LYS A N 1
ATOM 729 C CA . LYS A 1 93 ? 0.194 9.709 -4.749 1.00 96.81 93 LYS A CA 1
ATOM 730 C C . LYS A 1 93 ? 0.126 9.997 -3.248 1.00 96.81 93 LYS A C 1
ATOM 732 O O . LYS A 1 93 ? 1.024 10.650 -2.726 1.00 96.81 93 LYS A O 1
ATOM 737 N N . LYS A 1 94 ? -0.876 9.451 -2.552 1.00 97.12 94 LYS A N 1
ATOM 738 C CA . LYS A 1 94 ? -1.054 9.593 -1.097 1.00 97.12 94 LYS A CA 1
ATOM 739 C C . LYS A 1 94 ? -0.177 8.610 -0.312 1.00 97.12 94 LYS A C 1
ATOM 741 O O . LYS A 1 94 ? 0.367 8.946 0.735 1.00 97.12 94 LYS A O 1
ATOM 746 N N . ALA A 1 95 ? 0.011 7.399 -0.835 1.00 97.88 95 ALA A N 1
ATOM 747 C CA . ALA A 1 95 ? 0.653 6.303 -0.108 1.00 97.88 95 ALA A CA 1
ATOM 748 C C . ALA A 1 95 ? 2.190 6.235 -0.224 1.00 97.88 95 ALA A C 1
ATOM 750 O O . ALA A 1 95 ? 2.839 5.579 0.598 1.00 97.88 95 ALA A O 1
ATOM 751 N N . ILE A 1 96 ? 2.802 6.870 -1.233 1.00 98.06 96 ILE A N 1
ATOM 752 C CA . ILE A 1 96 ? 4.230 6.674 -1.546 1.00 98.06 96 ILE A CA 1
ATOM 753 C C . ILE A 1 96 ? 5.168 7.095 -0.406 1.00 98.06 96 ILE A C 1
ATOM 755 O O . ILE A 1 96 ? 6.173 6.424 -0.136 1.00 98.06 96 ILE A O 1
ATOM 759 N N . THR A 1 97 ? 4.822 8.168 0.306 1.00 97.81 97 THR A N 1
ATOM 760 C CA . THR A 1 97 ? 5.582 8.652 1.465 1.00 97.81 97 THR A CA 1
ATOM 761 C C . THR A 1 97 ? 5.512 7.650 2.614 1.00 97.81 97 THR A C 1
ATOM 763 O O . THR A 1 97 ? 6.544 7.317 3.196 1.00 97.81 97 THR A O 1
ATOM 766 N N . THR A 1 98 ? 4.330 7.085 2.874 1.00 98.44 98 THR A N 1
ATOM 767 C CA . THR A 1 98 ? 4.105 6.058 3.901 1.00 98.44 98 THR A CA 1
ATOM 768 C C . THR A 1 98 ? 4.917 4.794 3.620 1.00 98.44 98 THR A C 1
ATOM 770 O O . THR A 1 98 ? 5.624 4.303 4.502 1.00 98.44 98 THR A O 1
ATOM 773 N N . LEU A 1 99 ? 4.896 4.291 2.379 1.00 98.69 99 LEU A N 1
ATOM 774 C CA . LEU A 1 99 ? 5.707 3.132 1.976 1.00 98.69 99 LEU A CA 1
ATOM 775 C C . LEU A 1 99 ? 7.206 3.401 2.153 1.00 98.69 99 LEU A C 1
ATOM 777 O O . LEU A 1 99 ? 7.934 2.555 2.675 1.00 98.69 99 LEU A O 1
ATOM 781 N N . SER A 1 100 ? 7.662 4.590 1.754 1.00 98.25 100 SER A N 1
ATOM 782 C CA . SER A 1 100 ? 9.067 4.989 1.869 1.00 98.25 100 SER A CA 1
ATOM 783 C C . SER A 1 100 ? 9.523 5.103 3.321 1.00 98.25 100 SER A C 1
ATOM 785 O O . SER A 1 100 ? 10.607 4.625 3.653 1.00 98.25 100 SER A O 1
ATOM 787 N N . ALA A 1 101 ? 8.698 5.685 4.193 1.00 98.19 101 ALA A N 1
ATOM 788 C CA . ALA A 1 101 ? 8.983 5.801 5.619 1.00 98.19 101 ALA A CA 1
ATOM 789 C C . ALA A 1 101 ? 9.071 4.422 6.294 1.00 98.19 101 ALA A C 1
ATOM 791 O O . ALA A 1 101 ? 10.018 4.154 7.031 1.00 98.19 101 ALA A O 1
ATOM 792 N N . LEU A 1 102 ? 8.137 3.515 5.990 1.00 98.50 102 LEU A N 1
ATOM 793 C CA . LEU A 1 102 ? 8.122 2.161 6.554 1.00 98.50 102 LEU A CA 1
ATOM 794 C C . LEU A 1 102 ? 9.266 1.276 6.047 1.00 98.50 102 LEU A C 1
ATOM 796 O O . LEU A 1 102 ? 9.744 0.423 6.794 1.00 98.50 102 LEU A O 1
ATOM 800 N N . LEU A 1 103 ? 9.736 1.472 4.810 1.00 98.38 103 LEU A N 1
ATOM 801 C CA . LEU A 1 103 ? 10.930 0.782 4.308 1.00 98.38 103 LEU A CA 1
ATOM 802 C C . LEU A 1 103 ? 12.197 1.215 5.062 1.00 98.38 103 LEU A C 1
ATOM 804 O O . LEU A 1 103 ? 13.106 0.413 5.259 1.00 98.38 103 LEU A O 1
ATOM 808 N N . SER A 1 104 ? 12.250 2.483 5.476 1.00 97.12 104 SER A N 1
ATOM 809 C CA . SER A 1 104 ? 13.369 3.091 6.203 1.00 97.12 104 SER A CA 1
ATOM 810 C C . SER A 1 104 ? 13.201 3.057 7.726 1.00 97.12 104 SER A C 1
ATOM 812 O O . SER A 1 104 ? 13.910 3.777 8.428 1.00 97.12 104 SER A O 1
ATOM 814 N N . ILE A 1 105 ? 12.286 2.233 8.247 1.00 96.81 105 ILE A N 1
ATOM 815 C CA . ILE A 1 105 ? 12.086 2.089 9.690 1.00 96.81 105 ILE A CA 1
ATOM 816 C C . ILE A 1 105 ? 13.367 1.595 10.376 1.00 96.81 105 ILE A C 1
ATOM 818 O O . ILE A 1 105 ? 14.122 0.799 9.809 1.00 96.81 105 ILE A O 1
ATOM 822 N N . ASP A 1 106 ? 13.608 2.065 11.604 1.00 95.50 106 ASP A N 1
ATOM 823 C CA . ASP A 1 106 ? 14.784 1.676 12.384 1.00 95.50 106 ASP A CA 1
ATOM 824 C C . ASP A 1 106 ? 14.884 0.145 12.484 1.00 95.50 106 ASP A C 1
ATOM 826 O O . ASP A 1 106 ? 13.910 -0.542 12.797 1.00 95.50 106 ASP A O 1
ATOM 830 N N . ARG A 1 107 ? 16.076 -0.408 12.236 1.00 91.69 107 ARG A N 1
ATOM 831 C CA . ARG A 1 107 ? 16.325 -1.855 12.309 1.00 91.69 107 ARG A CA 1
ATOM 832 C C . ARG A 1 107 ? 16.068 -2.431 13.706 1.00 91.69 107 ARG A C 1
ATOM 834 O O . ARG A 1 107 ? 15.761 -3.616 13.814 1.00 91.69 107 ARG A O 1
ATOM 841 N N . GLN A 1 108 ? 16.192 -1.617 14.753 1.00 94.88 108 GLN A N 1
ATOM 842 C CA . GLN A 1 108 ? 15.922 -1.981 16.145 1.00 94.88 108 GLN A CA 1
ATOM 843 C C . GLN A 1 108 ? 14.428 -1.942 16.485 1.00 94.88 108 GLN A C 1
ATOM 845 O O . GLN A 1 108 ? 14.024 -2.442 17.535 1.00 94.88 108 GLN A O 1
ATOM 850 N N . TYR A 1 109 ? 13.590 -1.375 15.612 1.00 96.69 109 TYR A N 1
ATOM 851 C CA . TYR A 1 109 ? 12.158 -1.299 15.846 1.00 96.69 109 TYR A CA 1
ATOM 852 C C . TYR A 1 109 ? 11.537 -2.712 15.920 1.00 96.69 109 TYR A C 1
ATOM 854 O O . TYR A 1 109 ? 11.795 -3.556 15.048 1.00 96.69 109 TYR A O 1
ATOM 862 N N . PRO A 1 110 ? 10.683 -3.001 16.922 1.00 96.38 110 PRO A N 1
ATOM 863 C CA . PRO A 1 110 ? 10.039 -4.303 17.053 1.00 96.38 110 PRO A CA 1
ATOM 864 C C . PRO A 1 110 ? 9.256 -4.685 15.793 1.00 96.38 110 PRO A C 1
ATOM 866 O O . PRO A 1 110 ? 8.300 -4.025 15.405 1.00 96.38 110 PRO A O 1
ATOM 869 N N . GLY A 1 111 ? 9.654 -5.773 15.135 1.00 96.69 111 GLY A N 1
ATOM 870 C CA . GLY A 1 111 ? 9.002 -6.218 13.901 1.00 96.69 111 GLY A CA 1
ATOM 871 C C . GLY A 1 111 ? 9.431 -5.470 12.631 1.00 96.69 111 GLY A C 1
ATOM 872 O O . GLY A 1 111 ? 8.801 -5.684 11.595 1.00 96.69 111 GLY A O 1
ATOM 873 N N . ALA A 1 112 ? 10.514 -4.679 12.657 1.00 97.44 112 ALA A N 1
ATOM 874 C CA . ALA A 1 112 ? 11.062 -3.977 11.487 1.00 97.44 112 ALA A CA 1
ATOM 875 C C . ALA A 1 112 ? 11.193 -4.887 10.255 1.00 97.44 112 ALA A C 1
ATOM 877 O O . ALA A 1 112 ? 10.706 -4.558 9.178 1.00 97.44 112 ALA A O 1
ATOM 878 N N . SER A 1 113 ? 11.752 -6.093 10.419 1.00 97.62 113 SER A N 1
ATOM 879 C CA . SER A 1 113 ? 11.888 -7.045 9.307 1.00 97.62 113 SER A CA 1
ATOM 880 C C . SER A 1 113 ? 10.540 -7.490 8.725 1.00 97.62 113 SER A C 1
ATOM 882 O O . SER A 1 113 ? 10.440 -7.697 7.519 1.00 97.62 113 SER A O 1
ATOM 884 N N . ARG A 1 114 ? 9.486 -7.617 9.545 1.00 98.19 114 ARG A N 1
ATOM 885 C CA . ARG A 1 114 ? 8.133 -7.969 9.075 1.00 98.19 114 ARG A CA 1
ATOM 886 C C . ARG A 1 114 ? 7.521 -6.823 8.276 1.00 98.19 114 ARG A C 1
ATOM 888 O O . ARG A 1 114 ? 6.967 -7.082 7.213 1.00 98.19 114 ARG A O 1
ATOM 895 N N . ILE A 1 115 ? 7.672 -5.591 8.759 1.00 98.69 115 ILE A N 1
ATOM 896 C CA . ILE A 1 115 ? 7.201 -4.380 8.076 1.00 98.69 115 ILE A CA 1
ATOM 897 C C . ILE A 1 115 ? 7.915 -4.222 6.735 1.00 98.69 115 ILE A C 1
ATOM 899 O O . ILE A 1 115 ? 7.251 -4.147 5.707 1.00 98.69 115 ILE A O 1
ATOM 903 N N . ILE A 1 116 ? 9.251 -4.260 6.726 1.00 98.69 116 ILE A N 1
ATOM 904 C CA . ILE A 1 116 ? 10.063 -4.136 5.508 1.00 98.69 116 ILE A CA 1
ATOM 905 C C . ILE A 1 116 ? 9.654 -5.202 4.490 1.00 98.69 116 ILE A C 1
ATOM 907 O O . ILE A 1 116 ? 9.356 -4.872 3.344 1.00 98.69 116 ILE A O 1
ATOM 911 N N . ARG A 1 117 ? 9.543 -6.474 4.905 1.00 98.75 117 ARG A N 1
ATOM 912 C CA . ARG A 1 117 ? 9.057 -7.533 4.008 1.00 98.75 117 ARG A CA 1
ATOM 913 C C . ARG A 1 117 ? 7.668 -7.224 3.463 1.00 98.75 117 ARG A C 1
ATOM 915 O O . ARG A 1 117 ? 7.437 -7.414 2.273 1.00 98.75 117 ARG A O 1
ATOM 922 N N . ARG A 1 118 ? 6.751 -6.739 4.305 1.00 98.75 118 ARG A N 1
ATOM 923 C CA . ARG A 1 118 ? 5.390 -6.399 3.880 1.00 98.75 118 ARG A CA 1
ATOM 924 C C . ARG A 1 118 ? 5.382 -5.266 2.853 1.00 98.75 118 ARG A C 1
ATOM 926 O O . ARG A 1 118 ? 4.637 -5.381 1.883 1.00 98.75 118 ARG A O 1
ATOM 933 N N . VAL A 1 119 ? 6.226 -4.243 3.021 1.00 98.88 119 VAL A N 1
ATOM 934 C CA . VAL A 1 119 ? 6.394 -3.133 2.062 1.00 98.88 119 VAL A CA 1
ATOM 935 C C . VAL A 1 119 ? 6.913 -3.649 0.726 1.00 98.88 119 VAL A C 1
ATOM 937 O O . VAL A 1 119 ? 6.339 -3.324 -0.310 1.00 98.88 119 VAL A O 1
ATOM 940 N N . ILE A 1 120 ? 7.944 -4.497 0.734 1.00 98.88 120 ILE A N 1
ATOM 941 C CA . ILE A 1 120 ? 8.512 -5.067 -0.497 1.00 98.88 120 ILE A CA 1
ATOM 942 C C . ILE A 1 120 ? 7.473 -5.925 -1.223 1.00 98.88 120 ILE A C 1
ATOM 944 O O . ILE A 1 120 ? 7.300 -5.789 -2.432 1.00 98.88 120 ILE A O 1
ATOM 948 N N . ILE A 1 121 ? 6.732 -6.764 -0.493 1.00 98.88 121 ILE A N 1
ATOM 9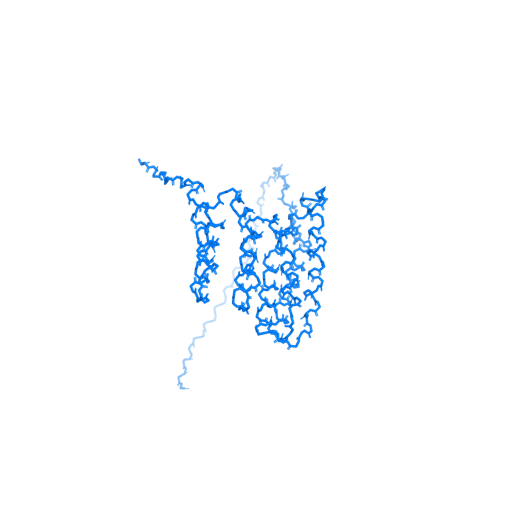49 C CA . ILE A 1 121 ? 5.646 -7.575 -1.058 1.00 98.88 121 ILE A CA 1
ATOM 950 C C . ILE A 1 121 ? 4.563 -6.674 -1.664 1.00 98.88 121 ILE A C 1
ATOM 952 O O . ILE A 1 121 ? 4.137 -6.920 -2.790 1.00 98.88 121 ILE A O 1
ATOM 956 N N . ALA A 1 122 ? 4.138 -5.618 -0.967 1.00 98.88 122 ALA A N 1
ATOM 957 C CA . ALA A 1 122 ? 3.160 -4.673 -1.500 1.00 98.88 122 ALA A CA 1
ATOM 958 C C . ALA A 1 122 ? 3.662 -4.019 -2.793 1.00 98.88 122 ALA A C 1
ATOM 960 O O . ALA A 1 122 ? 2.972 -4.085 -3.808 1.00 98.88 122 ALA A O 1
ATOM 961 N N . CYS A 1 123 ? 4.893 -3.497 -2.790 1.00 98.81 123 CYS A N 1
ATOM 962 C CA . CYS A 1 123 ? 5.528 -2.897 -3.964 1.00 98.81 123 CYS A CA 1
ATOM 963 C C . CYS A 1 123 ? 5.627 -3.885 -5.132 1.00 98.81 123 CYS A C 1
ATOM 965 O O . CYS A 1 123 ? 5.370 -3.505 -6.268 1.00 98.81 123 CYS A O 1
ATOM 967 N N . THR A 1 124 ? 5.937 -5.154 -4.856 1.00 98.75 124 THR A N 1
ATOM 968 C CA . THR A 1 124 ? 5.982 -6.231 -5.860 1.00 98.75 124 THR A CA 1
ATOM 969 C C . THR A 1 124 ? 4.636 -6.416 -6.544 1.00 98.75 124 THR A C 1
ATOM 971 O O . THR A 1 124 ? 4.574 -6.449 -7.767 1.00 98.75 124 THR A O 1
ATOM 974 N N . ASN A 1 125 ? 3.550 -6.477 -5.774 1.00 98.56 125 ASN A N 1
ATOM 975 C CA . ASN A 1 125 ? 2.217 -6.700 -6.331 1.00 98.56 125 ASN A CA 1
ATOM 976 C C . ASN A 1 125 ? 1.699 -5.495 -7.128 1.00 98.56 125 ASN A C 1
ATOM 978 O O . ASN A 1 125 ? 1.059 -5.677 -8.159 1.00 98.56 125 ASN A O 1
ATOM 982 N N . ILE A 1 126 ? 1.974 -4.268 -6.675 1.00 98.50 126 ILE A N 1
ATOM 983 C CA . ILE A 1 126 ? 1.458 -3.056 -7.334 1.00 98.50 126 ILE A CA 1
ATOM 984 C C . ILE A 1 126 ? 2.312 -2.617 -8.529 1.00 98.50 126 ILE A C 1
ATOM 986 O O . ILE A 1 126 ? 1.795 -1.934 -9.410 1.00 98.50 126 ILE A O 1
ATOM 990 N N . TYR A 1 127 ? 3.590 -3.014 -8.600 1.00 98.50 127 TYR A N 1
ATOM 991 C CA . TYR A 1 127 ? 4.542 -2.510 -9.598 1.00 98.50 127 TYR A CA 1
ATOM 992 C C . TYR A 1 127 ? 4.024 -2.535 -11.045 1.00 98.50 127 TYR A C 1
ATOM 994 O O . TYR A 1 127 ? 4.091 -1.486 -11.693 1.00 98.50 127 TYR A O 1
ATOM 1002 N N . PRO A 1 128 ? 3.468 -3.653 -11.566 1.00 97.69 128 PRO A N 1
ATOM 1003 C CA . PRO A 1 128 ? 3.002 -3.704 -12.953 1.00 97.69 128 PRO A CA 1
ATOM 1004 C C . PRO A 1 128 ? 1.851 -2.727 -13.233 1.00 97.69 128 PRO A C 1
ATOM 1006 O O . PRO A 1 128 ? 1.794 -2.124 -14.304 1.00 97.69 128 PRO A O 1
ATOM 1009 N N . SER A 1 129 ? 0.960 -2.534 -12.255 1.00 97.25 129 SER A N 1
ATOM 1010 C CA . SER A 1 129 ? -0.152 -1.583 -12.353 1.00 97.25 129 SER A CA 1
ATOM 1011 C C . SER A 1 129 ? 0.357 -0.139 -12.353 1.00 97.25 129 SER A C 1
ATOM 1013 O O . SER A 1 129 ? -0.004 0.656 -13.223 1.00 97.25 129 SER A O 1
ATOM 1015 N N . ILE A 1 130 ? 1.277 0.189 -11.436 1.00 97.56 130 ILE A N 1
ATOM 1016 C CA . ILE A 1 130 ? 1.802 1.553 -11.280 1.00 97.56 130 ILE A CA 1
ATOM 1017 C C . ILE A 1 130 ? 2.624 1.992 -12.489 1.00 97.56 130 ILE A C 1
ATOM 1019 O O . ILE A 1 130 ? 2.440 3.111 -12.965 1.00 97.56 130 ILE A O 1
ATOM 1023 N N . ILE A 1 131 ? 3.488 1.132 -13.037 1.00 96.50 131 ILE A N 1
ATOM 1024 C CA . ILE A 1 131 ? 4.256 1.495 -14.237 1.00 96.50 131 ILE A CA 1
ATOM 1025 C C . ILE A 1 131 ? 3.338 1.701 -15.449 1.00 96.50 131 ILE A C 1
ATOM 1027 O O . ILE A 1 131 ? 3.525 2.652 -16.210 1.00 96.50 131 ILE A O 1
ATOM 1031 N N . GLN A 1 132 ? 2.306 0.866 -15.613 1.00 96.19 132 GLN A N 1
ATOM 1032 C CA . GLN A 1 132 ? 1.333 1.028 -16.690 1.00 96.19 132 GLN A CA 1
ATOM 1033 C C . GLN A 1 132 ? 0.549 2.340 -16.545 1.00 96.19 132 GLN A C 1
ATOM 1035 O O . GLN A 1 132 ? 0.364 3.056 -17.532 1.00 96.19 132 GLN A O 1
ATOM 1040 N N . TRP A 1 133 ? 0.106 2.668 -15.330 1.00 97.56 133 TRP A N 1
ATOM 1041 C CA . TRP A 1 133 ? -0.561 3.932 -15.021 1.00 97.56 133 TRP A CA 1
ATOM 1042 C C . TRP A 1 133 ? 0.342 5.137 -15.310 1.00 97.56 133 TRP A C 1
ATOM 1044 O O . TRP A 1 133 ? -0.064 6.026 -16.059 1.00 97.56 133 TRP A O 1
ATOM 1054 N N . ALA A 1 134 ? 1.586 5.127 -14.824 1.00 96.44 134 ALA A N 1
ATOM 1055 C CA . ALA A 1 134 ? 2.541 6.218 -15.016 1.00 96.44 134 ALA A CA 1
ATOM 1056 C C . ALA A 1 134 ? 2.806 6.502 -16.504 1.00 96.44 134 ALA A C 1
ATOM 1058 O O . ALA A 1 134 ? 2.790 7.653 -16.939 1.00 96.44 134 ALA A O 1
ATOM 1059 N N . VAL A 1 135 ? 2.969 5.455 -17.322 1.00 95.62 135 VAL A N 1
ATOM 1060 C CA . VAL A 1 135 ? 3.155 5.602 -18.776 1.00 95.62 135 VAL A CA 1
ATOM 1061 C C . VAL A 1 135 ? 1.914 6.198 -19.448 1.00 95.62 135 VAL A C 1
ATOM 1063 O O . VAL A 1 135 ? 2.040 7.068 -20.314 1.00 95.62 135 VAL A O 1
ATOM 1066 N N . ARG A 1 136 ? 0.707 5.768 -19.053 1.00 96.69 136 ARG A N 1
ATOM 1067 C CA . ARG A 1 136 ? -0.559 6.313 -19.580 1.00 96.69 136 ARG A CA 1
ATOM 1068 C C . ARG A 1 136 ? -0.769 7.777 -19.185 1.00 96.69 136 ARG A C 1
ATOM 1070 O O . ARG A 1 136 ? -1.365 8.527 -19.952 1.00 96.69 136 ARG A O 1
ATOM 1077 N N . LYS A 1 137 ? -0.254 8.185 -18.025 1.00 95.00 137 LYS A N 1
ATOM 1078 C CA . LYS A 1 137 ? -0.362 9.534 -17.451 1.00 95.00 137 LYS A CA 1
ATOM 1079 C C . LYS A 1 137 ? 0.900 10.382 -17.653 1.00 95.00 137 LYS A C 1
ATOM 1081 O O . LYS A 1 137 ? 1.089 11.363 -16.954 1.00 95.00 137 LYS A O 1
ATOM 1086 N N . LYS A 1 138 ? 1.752 10.072 -18.634 1.00 90.38 138 LYS A N 1
ATOM 1087 C CA . LYS A 1 138 ? 3.060 10.736 -18.841 1.00 90.38 138 LYS A CA 1
ATOM 1088 C C . LYS A 1 138 ? 3.048 12.272 -18.971 1.00 90.38 138 LYS A C 1
ATOM 1090 O O . LYS A 1 138 ? 4.102 12.887 -18.872 1.00 90.38 138 LYS A O 1
ATOM 1095 N N . THR A 1 139 ? 1.902 12.883 -19.275 1.00 94.62 139 THR A N 1
ATOM 1096 C CA . THR A 1 139 ? 1.741 14.347 -19.382 1.00 94.62 139 THR A CA 1
ATOM 1097 C C . THR A 1 139 ? 1.258 14.999 -18.086 1.00 94.62 139 THR A C 1
ATOM 1099 O O . THR A 1 139 ? 1.230 16.222 -18.000 1.00 94.62 139 THR A O 1
ATOM 1102 N N . ASP A 1 140 ? 0.838 14.202 -17.109 1.00 96.44 140 ASP A N 1
ATOM 1103 C CA . ASP A 1 140 ? 0.407 14.650 -15.791 1.00 96.44 140 ASP A CA 1
ATOM 1104 C C . ASP A 1 140 ? 1.645 14.834 -14.898 1.00 96.44 140 ASP A C 1
ATOM 1106 O O . ASP A 1 140 ? 2.412 13.897 -14.659 1.00 96.44 140 ASP A O 1
ATOM 1110 N N . LEU A 1 141 ? 1.859 16.070 -14.437 1.00 95.50 141 LEU A N 1
ATOM 1111 C CA . LEU A 1 141 ? 3.014 16.438 -13.618 1.00 95.50 141 LEU A CA 1
ATOM 1112 C C . LEU A 1 141 ? 3.000 15.746 -12.250 1.00 95.50 141 LEU A C 1
ATOM 1114 O O . LEU A 1 141 ? 4.059 15.351 -11.762 1.00 95.50 141 LEU A O 1
ATOM 1118 N N . GLU A 1 142 ? 1.825 15.567 -11.643 1.00 94.94 142 GLU A N 1
ATOM 1119 C CA . GLU A 1 142 ? 1.696 14.887 -10.353 1.00 94.94 142 GLU A CA 1
ATOM 1120 C C . GLU A 1 142 ? 1.963 13.393 -10.503 1.00 94.94 142 GLU A C 1
ATOM 1122 O O . GLU A 1 142 ? 2.676 12.803 -9.688 1.00 94.94 142 GLU A O 1
ATOM 1127 N N . ALA A 1 143 ? 1.448 12.782 -11.573 1.00 95.31 143 ALA A N 1
ATOM 1128 C CA . ALA A 1 143 ? 1.741 11.387 -11.884 1.00 95.31 143 ALA A CA 1
ATOM 1129 C C . ALA A 1 143 ? 3.239 11.178 -12.160 1.00 95.31 143 ALA A C 1
ATOM 1131 O O . ALA A 1 143 ? 3.828 10.209 -11.677 1.00 95.31 143 ALA A O 1
ATOM 1132 N N . GLY A 1 144 ? 3.879 12.112 -12.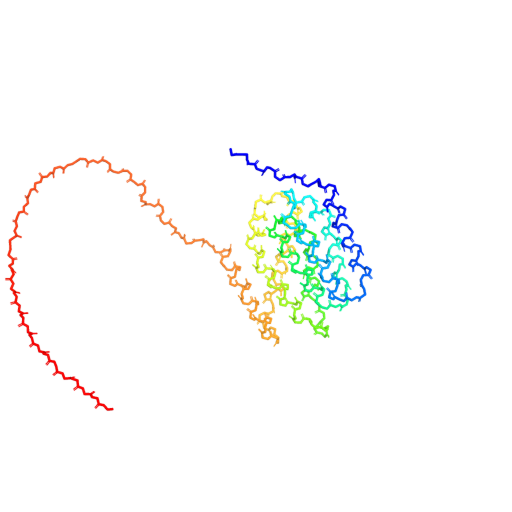872 1.00 96.56 144 GLY A N 1
ATOM 1133 C CA . GLY A 1 144 ? 5.324 12.114 -13.102 1.00 96.56 144 GLY A CA 1
ATOM 1134 C C . GLY A 1 144 ? 6.132 12.198 -11.804 1.00 96.56 144 GLY A C 1
ATOM 1135 O O . GLY A 1 144 ? 7.032 11.387 -11.587 1.00 96.56 144 GLY A O 1
ATOM 1136 N N . ALA A 1 145 ? 5.779 13.122 -10.905 1.00 97.19 145 ALA A N 1
ATOM 1137 C CA . ALA A 1 145 ? 6.422 13.252 -9.597 1.00 97.19 145 ALA A CA 1
ATOM 1138 C C . ALA A 1 145 ? 6.223 11.999 -8.724 1.00 97.19 145 ALA A C 1
ATOM 1140 O O . ALA A 1 145 ? 7.161 11.531 -8.074 1.00 97.19 145 ALA A O 1
ATOM 1141 N N . CYS A 1 146 ? 5.023 11.415 -8.748 1.00 97.69 146 CYS A N 1
ATOM 1142 C CA . CYS A 1 146 ? 4.717 10.169 -8.051 1.00 97.69 146 CYS A CA 1
ATOM 1143 C C . CYS A 1 146 ? 5.551 8.995 -8.582 1.00 97.69 146 CYS A C 1
ATOM 1145 O O . CYS A 1 146 ? 6.116 8.231 -7.798 1.00 97.69 146 CYS A O 1
ATOM 1147 N N . TRP A 1 147 ? 5.690 8.873 -9.905 1.00 97.88 147 TRP A N 1
ATOM 1148 C CA . TRP A 1 147 ? 6.522 7.843 -10.526 1.00 97.88 147 TRP A CA 1
ATOM 1149 C C . TRP A 1 147 ? 8.010 8.003 -10.197 1.00 97.88 147 TRP A C 1
ATOM 1151 O O . TRP A 1 147 ? 8.700 7.003 -9.978 1.00 97.88 147 TRP A O 1
ATOM 1161 N N . GLU A 1 148 ? 8.512 9.235 -10.115 1.00 97.94 148 GLU A N 1
ATOM 1162 C CA . GLU A 1 148 ? 9.889 9.498 -9.691 1.00 97.94 148 GLU A CA 1
ATOM 1163 C C . GLU A 1 148 ? 10.105 9.066 -8.234 1.00 97.94 148 GLU A C 1
ATOM 1165 O O . GLU A 1 148 ? 11.034 8.313 -7.932 1.00 97.94 148 GLU A O 1
ATOM 1170 N N . ALA A 1 149 ? 9.186 9.430 -7.334 1.00 98.19 149 ALA A N 1
ATOM 1171 C CA . ALA A 1 149 ? 9.215 8.977 -5.945 1.00 98.19 149 ALA A CA 1
ATOM 1172 C C . ALA A 1 149 ? 9.157 7.440 -5.839 1.00 98.19 149 ALA A C 1
ATOM 1174 O O . ALA A 1 149 ? 9.922 6.835 -5.081 1.00 98.19 149 ALA A O 1
ATOM 1175 N N . PHE A 1 150 ? 8.320 6.785 -6.650 1.00 98.31 150 PHE A N 1
ATOM 1176 C CA . PHE A 1 150 ? 8.273 5.325 -6.737 1.00 98.31 150 PHE A CA 1
ATOM 1177 C C . PHE A 1 150 ? 9.585 4.739 -7.277 1.00 98.31 150 PHE A C 1
ATOM 1179 O O . PHE A 1 150 ? 10.060 3.715 -6.786 1.00 98.31 150 PHE A O 1
ATOM 1186 N N . SER A 1 151 ? 10.221 5.383 -8.254 1.00 97.94 151 SER A N 1
ATOM 1187 C CA . SER A 1 151 ? 11.506 4.949 -8.811 1.00 97.94 151 SER A CA 1
ATOM 1188 C C . SER A 1 151 ? 12.640 5.039 -7.788 1.00 97.94 151 SER A C 1
ATOM 1190 O O . SER A 1 151 ? 13.473 4.129 -7.724 1.00 97.94 151 SER A O 1
ATOM 1192 N N . ILE A 1 152 ? 12.626 6.057 -6.925 1.00 98.44 152 ILE A N 1
ATOM 1193 C CA . ILE A 1 152 ? 13.525 6.157 -5.768 1.00 98.44 152 ILE A CA 1
ATOM 1194 C C . ILE A 1 152 ? 13.252 5.016 -4.780 1.00 98.44 152 ILE A C 1
ATOM 1196 O O . ILE A 1 152 ? 14.190 4.337 -4.354 1.00 98.44 152 ILE A O 1
ATOM 1200 N N . LEU A 1 153 ? 11.983 4.759 -4.440 1.00 98.56 153 LEU A N 1
ATOM 1201 C CA . LEU A 1 153 ? 11.594 3.659 -3.552 1.00 98.56 153 LEU A CA 1
ATOM 1202 C C . LEU A 1 153 ? 12.057 2.301 -4.098 1.00 98.56 153 LEU A C 1
ATOM 1204 O O . LEU A 1 153 ? 12.659 1.514 -3.370 1.00 98.56 153 LEU A O 1
ATOM 1208 N N . LYS A 1 154 ? 11.857 2.057 -5.395 1.00 98.12 154 LYS A N 1
ATOM 1209 C CA . LYS A 1 154 ? 12.362 0.883 -6.115 1.00 98.12 154 LYS A CA 1
ATOM 1210 C C . LYS A 1 154 ? 13.872 0.727 -5.933 1.00 98.12 154 LYS A C 1
ATOM 1212 O O . LYS A 1 154 ? 14.323 -0.355 -5.568 1.00 98.12 154 LYS A O 1
ATOM 1217 N N . GLY A 1 155 ? 14.646 1.796 -6.132 1.00 98.25 155 GLY A N 1
ATOM 1218 C CA . GLY A 1 155 ? 16.095 1.787 -5.914 1.00 98.25 155 GLY A CA 1
ATOM 1219 C C . GLY A 1 155 ? 16.478 1.408 -4.480 1.00 98.25 155 GLY A C 1
ATOM 1220 O O . GLY A 1 155 ? 17.360 0.575 -4.280 1.00 98.25 155 GLY A O 1
ATOM 1221 N N . ARG A 1 156 ? 15.767 1.943 -3.479 1.00 98.44 156 ARG A N 1
ATOM 1222 C CA . ARG A 1 156 ? 15.977 1.600 -2.060 1.00 98.44 156 ARG A CA 1
ATOM 1223 C C . ARG A 1 156 ? 15.654 0.140 -1.753 1.00 98.44 156 ARG A C 1
ATOM 1225 O O . ARG A 1 156 ? 16.386 -0.486 -0.996 1.00 98.44 156 ARG A O 1
ATOM 1232 N N . ILE A 1 157 ? 14.597 -0.421 -2.343 1.00 98.62 157 ILE A N 1
ATOM 1233 C CA . ILE A 1 157 ? 14.275 -1.845 -2.175 1.00 98.62 157 ILE A CA 1
ATOM 1234 C C . ILE A 1 157 ? 15.399 -2.715 -2.746 1.00 98.62 157 ILE A C 1
ATOM 1236 O O . ILE A 1 157 ? 15.816 -3.666 -2.095 1.00 98.62 157 ILE A O 1
ATOM 1240 N N . LEU A 1 158 ? 15.931 -2.382 -3.926 1.00 98.19 158 LEU A N 1
ATOM 1241 C CA . LEU A 1 158 ? 17.007 -3.162 -4.550 1.00 98.19 158 LEU A CA 1
ATOM 1242 C C . LEU A 1 158 ? 18.303 -3.169 -3.724 1.00 98.19 158 LEU A C 1
ATOM 1244 O O . LEU A 1 158 ? 19.025 -4.162 -3.737 1.00 98.19 158 LEU A O 1
ATOM 1248 N N . GLN A 1 159 ? 18.564 -2.125 -2.933 1.00 97.81 159 GLN A N 1
ATOM 1249 C CA . GLN A 1 159 ? 19.685 -2.095 -1.983 1.00 97.81 159 GLN A CA 1
ATOM 1250 C C . GLN A 1 159 ? 19.531 -3.093 -0.818 1.00 97.81 159 GLN A C 1
ATOM 1252 O O . GLN A 1 159 ? 20.488 -3.337 -0.088 1.00 97.81 159 GLN A O 1
ATOM 1257 N N . LEU A 1 160 ? 18.351 -3.698 -0.631 1.00 97.88 160 LEU A N 1
ATOM 1258 C CA . LEU A 1 160 ? 18.097 -4.708 0.402 1.00 97.88 160 LEU A CA 1
ATOM 1259 C C . LEU A 1 160 ? 18.423 -6.140 -0.051 1.00 97.88 160 LEU A C 1
ATOM 1261 O O . LEU A 1 160 ? 18.109 -7.085 0.677 1.00 97.88 160 LEU A O 1
ATOM 1265 N N . ILE A 1 161 ? 19.028 -6.330 -1.228 1.00 97.12 161 ILE A N 1
ATOM 1266 C CA . ILE A 1 161 ? 19.421 -7.660 -1.721 1.00 97.12 161 ILE A CA 1
ATOM 1267 C C . ILE A 1 161 ? 20.460 -8.329 -0.811 1.00 97.12 161 ILE A C 1
ATOM 1269 O O . ILE A 1 161 ? 20.396 -9.538 -0.610 1.00 97.12 161 ILE A O 1
ATOM 1273 N N . ASP A 1 162 ? 21.310 -7.529 -0.165 1.00 94.44 162 ASP A N 1
ATOM 1274 C CA . ASP A 1 162 ? 22.344 -7.976 0.776 1.00 94.44 162 ASP A CA 1
ATOM 1275 C C . ASP A 1 162 ? 21.937 -7.766 2.249 1.00 94.44 162 ASP A C 1
ATOM 1277 O O . ASP A 1 162 ? 22.779 -7.698 3.140 1.00 94.44 162 ASP A O 1
ATOM 1281 N N . ASN A 1 163 ? 20.639 -7.624 2.545 1.00 96.81 163 ASN A N 1
ATOM 1282 C CA . ASN A 1 163 ? 20.166 -7.415 3.917 1.00 96.81 163 ASN A CA 1
ATOM 1283 C C . ASN A 1 163 ? 20.490 -8.616 4.825 1.00 96.81 163 ASN A C 1
ATOM 1285 O O . ASN A 1 163 ? 20.350 -9.759 4.404 1.00 96.81 163 ASN A O 1
ATOM 1289 N N . ASP A 1 164 ? 20.813 -8.386 6.099 1.00 95.50 164 ASP A N 1
ATOM 1290 C CA . ASP A 1 164 ? 21.138 -9.461 7.053 1.00 95.50 164 ASP A CA 1
ATOM 1291 C C . ASP A 1 164 ? 19.976 -10.453 7.257 1.00 95.50 164 ASP A C 1
ATOM 1293 O O . ASP A 1 164 ? 20.182 -11.650 7.474 1.00 95.50 164 ASP A O 1
ATOM 1297 N N . ASN A 1 165 ? 18.730 -9.983 7.129 1.00 97.12 165 ASN A N 1
ATOM 1298 C CA . ASN A 1 165 ? 17.543 -10.820 7.242 1.00 97.12 165 ASN A CA 1
ATOM 1299 C C . ASN A 1 165 ? 17.265 -11.580 5.933 1.00 97.12 165 ASN A C 1
ATOM 1301 O O . ASN A 1 165 ? 16.851 -10.994 4.934 1.00 97.12 165 ASN A O 1
ATOM 1305 N N . GLU A 1 166 ? 17.389 -12.907 5.966 1.00 97.50 166 GLU A N 1
ATOM 1306 C CA . GLU A 1 166 ? 17.135 -13.782 4.810 1.00 97.50 166 GLU A CA 1
ATOM 1307 C C . GLU A 1 166 ? 15.738 -13.608 4.204 1.00 97.50 166 GLU A C 1
ATOM 1309 O O . GLU A 1 166 ? 15.580 -13.565 2.982 1.00 97.50 166 GLU A O 1
ATOM 1314 N N . GLY A 1 167 ? 14.719 -13.442 5.051 1.00 97.94 167 GLY A N 1
ATOM 1315 C CA . GLY A 1 167 ? 13.358 -13.208 4.586 1.00 97.94 167 GLY A CA 1
ATOM 1316 C C . GLY A 1 167 ? 13.226 -11.900 3.800 1.00 97.94 167 GLY A C 1
ATOM 1317 O O . GLY A 1 167 ? 12.451 -11.852 2.850 1.00 97.94 167 GLY A O 1
ATOM 1318 N N . VAL A 1 168 ? 13.966 -10.848 4.178 1.00 98.44 168 VAL A N 1
ATOM 1319 C CA . VAL A 1 168 ? 14.021 -9.582 3.425 1.00 98.44 168 VAL A CA 1
ATOM 1320 C C . VAL A 1 168 ? 14.703 -9.809 2.079 1.00 98.44 168 VAL A C 1
ATOM 1322 O O . VAL A 1 168 ? 14.110 -9.473 1.059 1.00 98.44 168 VAL A O 1
ATOM 1325 N N . ARG A 1 169 ? 15.874 -10.462 2.046 1.00 98.56 169 ARG A N 1
ATOM 1326 C CA . ARG A 1 169 ? 16.571 -10.776 0.782 1.00 98.56 169 ARG A CA 1
ATOM 1327 C C . ARG A 1 169 ? 15.683 -11.557 -0.188 1.00 98.56 169 ARG A C 1
ATOM 1329 O O . ARG A 1 169 ? 15.597 -11.219 -1.365 1.00 98.56 169 ARG A O 1
ATOM 1336 N N . THR A 1 170 ? 14.970 -12.560 0.324 1.00 98.62 170 THR A N 1
ATOM 1337 C CA . THR A 1 170 ? 14.082 -13.424 -0.469 1.00 98.62 170 THR A CA 1
ATOM 1338 C C . THR A 1 170 ? 12.990 -12.624 -1.176 1.00 98.62 170 THR A C 1
ATOM 1340 O O . THR A 1 170 ? 12.780 -12.786 -2.378 1.00 98.62 170 THR A O 1
ATOM 1343 N N . VAL A 1 171 ? 12.302 -11.727 -0.461 1.00 98.69 171 VAL A N 1
ATOM 1344 C CA . VAL A 1 171 ? 11.250 -10.906 -1.083 1.00 98.69 171 VAL A CA 1
ATOM 1345 C C . VAL A 1 171 ? 11.826 -9.818 -1.992 1.00 98.69 171 VAL A C 1
ATOM 1347 O O . VAL A 1 171 ? 11.195 -9.484 -2.991 1.00 98.69 171 VAL A O 1
ATOM 1350 N N . THR A 1 172 ? 13.037 -9.315 -1.722 1.00 98.81 172 THR A N 1
ATOM 1351 C CA . THR A 1 172 ? 13.743 -8.388 -2.624 1.00 98.81 172 THR A CA 1
ATOM 1352 C C . THR A 1 172 ? 14.044 -9.037 -3.975 1.00 98.81 172 THR A C 1
ATOM 1354 O O . THR A 1 172 ? 13.845 -8.409 -5.013 1.00 98.81 172 THR A O 1
ATOM 1357 N N . LEU A 1 173 ? 14.456 -10.309 -3.995 1.00 98.56 173 LEU A N 1
ATOM 1358 C CA . LEU A 1 173 ? 14.669 -11.050 -5.244 1.00 98.56 173 LEU A CA 1
ATOM 1359 C C . LEU A 1 173 ? 13.370 -11.209 -6.046 1.00 98.56 173 LEU A C 1
ATOM 1361 O O . LEU A 1 173 ? 13.380 -11.047 -7.263 1.00 98.56 173 LEU A O 1
ATOM 1365 N N . LYS A 1 174 ? 12.237 -11.448 -5.373 1.00 98.44 174 LYS A N 1
ATOM 1366 C CA . LYS A 1 174 ? 10.912 -11.493 -6.019 1.00 98.44 174 LYS A CA 1
ATOM 1367 C C . LYS A 1 174 ? 10.466 -10.146 -6.582 1.00 98.44 174 LYS A C 1
ATOM 1369 O O . LYS A 1 174 ? 9.860 -10.092 -7.654 1.00 98.44 174 LYS A O 1
ATOM 1374 N N . PHE A 1 175 ? 10.807 -9.057 -5.901 1.00 98.69 175 PHE A N 1
ATOM 1375 C CA . PHE A 1 175 ? 10.593 -7.716 -6.430 1.00 98.69 175 PHE A CA 1
ATOM 1376 C C . PHE A 1 175 ? 11.419 -7.473 -7.698 1.00 98.69 175 PHE A C 1
ATOM 1378 O O . PHE A 1 175 ? 10.877 -7.016 -8.703 1.00 98.69 175 PHE A O 1
ATOM 1385 N N . LEU A 1 176 ? 12.705 -7.844 -7.686 1.00 98.38 176 LEU A N 1
ATOM 1386 C CA . LEU A 1 176 ? 13.585 -7.736 -8.851 1.00 98.38 176 LEU A CA 1
ATOM 1387 C C . LEU A 1 176 ? 13.074 -8.565 -10.038 1.00 98.38 176 LEU A C 1
ATOM 1389 O O . LEU A 1 176 ? 13.009 -8.044 -11.148 1.00 98.38 176 LEU A O 1
ATOM 1393 N N . GLU A 1 177 ? 12.659 -9.814 -9.805 1.00 98.00 177 GLU A N 1
ATOM 1394 C CA . GLU A 1 177 ? 12.023 -10.672 -10.817 1.00 98.00 177 GLU A CA 1
ATOM 1395 C C . GLU A 1 177 ? 10.831 -9.958 -11.472 1.00 98.00 177 GLU A C 1
ATOM 1397 O O . GLU A 1 177 ? 10.745 -9.868 -12.696 1.00 98.00 177 GLU A O 1
ATOM 1402 N N . THR A 1 178 ? 9.956 -9.362 -10.659 1.00 98.06 178 THR A N 1
ATOM 1403 C CA . THR A 1 178 ? 8.775 -8.636 -11.149 1.00 98.06 178 THR A CA 1
ATOM 1404 C C . THR A 1 178 ? 9.148 -7.400 -11.968 1.00 98.06 178 THR A C 1
ATOM 1406 O O . THR A 1 178 ? 8.518 -7.133 -12.990 1.00 98.06 178 THR A O 1
ATOM 1409 N N . ILE A 1 179 ? 10.186 -6.657 -11.569 1.00 97.38 179 ILE A N 1
ATOM 1410 C CA . ILE A 1 179 ? 10.682 -5.506 -12.339 1.00 97.38 179 ILE A CA 1
ATOM 1411 C C . ILE A 1 179 ? 11.188 -5.952 -13.704 1.00 97.38 179 ILE A C 1
ATOM 1413 O O . ILE A 1 179 ? 10.814 -5.350 -14.710 1.00 97.38 179 ILE A O 1
ATOM 1417 N N . VAL A 1 180 ? 12.025 -6.993 -13.737 1.00 97.06 180 VAL A N 1
ATOM 1418 C CA . VAL A 1 180 ? 12.596 -7.519 -14.980 1.00 97.06 180 VAL A CA 1
ATOM 1419 C C . VAL A 1 180 ? 11.475 -7.935 -15.927 1.00 97.06 180 VAL A C 1
ATOM 1421 O O . VAL A 1 180 ? 11.493 -7.533 -17.086 1.00 97.06 180 VAL A O 1
ATOM 1424 N N . LEU A 1 181 ? 10.463 -8.652 -15.435 1.00 95.62 181 LEU A N 1
ATOM 1425 C CA . LEU A 1 181 ? 9.311 -9.060 -16.243 1.00 95.62 181 LEU A CA 1
ATOM 1426 C C . LEU A 1 181 ? 8.482 -7.867 -16.740 1.00 95.62 181 LEU A C 1
ATOM 1428 O O . LEU A 1 181 ? 8.102 -7.836 -17.905 1.00 95.62 181 LEU A O 1
ATOM 1432 N N . ALA A 1 182 ? 8.215 -6.877 -15.887 1.00 94.94 182 ALA A N 1
ATOM 1433 C CA . ALA A 1 182 ? 7.380 -5.727 -16.239 1.00 94.94 182 ALA A CA 1
ATOM 1434 C C . ALA A 1 182 ? 8.077 -4.707 -17.160 1.00 94.94 182 ALA A C 1
ATOM 1436 O O . ALA A 1 182 ? 7.398 -3.905 -17.800 1.00 94.94 182 ALA A O 1
ATOM 1437 N N . GLN A 1 183 ? 9.413 -4.698 -17.209 1.00 93.88 183 GLN A N 1
ATOM 1438 C CA . GLN A 1 183 ? 10.203 -3.760 -18.020 1.00 93.88 183 GLN A CA 1
ATOM 1439 C C . GLN A 1 183 ? 10.893 -4.398 -19.227 1.00 93.88 183 GLN A C 1
ATOM 1441 O O . GLN A 1 183 ? 11.505 -3.685 -20.021 1.00 93.88 183 GLN A O 1
ATOM 1446 N N . SER A 1 184 ? 10.800 -5.716 -19.384 1.00 92.94 184 SER A N 1
ATOM 1447 C CA . SER A 1 184 ? 11.278 -6.398 -20.584 1.00 92.94 184 SER A CA 1
ATOM 1448 C C . SER A 1 184 ? 10.174 -6.437 -21.642 1.00 92.94 184 SER A C 1
ATOM 1450 O O . SER A 1 184 ? 8.996 -6.541 -21.292 1.00 92.94 184 SER A O 1
ATOM 1452 N N . PRO A 1 185 ? 10.517 -6.383 -22.940 1.00 85.38 185 PRO A N 1
ATOM 1453 C CA . PRO A 1 185 ? 9.557 -6.679 -23.992 1.00 85.38 185 PRO A CA 1
ATOM 1454 C C . PRO A 1 185 ? 8.905 -8.042 -23.743 1.00 85.38 185 PRO A C 1
ATOM 1456 O O . PRO A 1 185 ? 9.589 -9.011 -23.406 1.00 85.38 185 PRO A O 1
ATOM 1459 N N . GLY A 1 186 ? 7.583 -8.113 -23.915 1.00 77.50 186 GLY A N 1
ATOM 1460 C CA . GLY A 1 186 ? 6.887 -9.395 -23.922 1.00 77.50 186 GLY A CA 1
ATOM 1461 C C . GLY A 1 186 ? 7.443 -10.303 -25.026 1.00 77.50 186 GLY A C 1
ATOM 1462 O O . GLY A 1 186 ? 8.039 -9.800 -25.985 1.00 77.50 186 GLY A O 1
ATOM 1463 N N . PRO A 1 187 ? 7.263 -11.630 -24.918 1.00 69.50 187 PRO A N 1
ATOM 1464 C CA . PRO A 1 187 ? 7.691 -12.541 -25.971 1.00 69.50 187 PRO A CA 1
ATOM 1465 C C . PRO A 1 187 ? 7.095 -12.084 -27.306 1.00 69.50 187 PRO A C 1
ATOM 1467 O O . PRO A 1 187 ? 5.890 -11.833 -27.390 1.00 69.50 187 PRO A O 1
ATOM 1470 N N . VAL A 1 188 ? 7.947 -11.947 -28.326 1.00 62.69 188 VAL A N 1
ATOM 1471 C CA . VAL A 1 188 ? 7.520 -11.635 -29.694 1.00 62.69 188 VAL A CA 1
ATOM 1472 C C . VAL A 1 188 ? 6.589 -12.761 -30.125 1.00 62.69 188 VAL A C 1
ATOM 1474 O O . VAL A 1 188 ? 7.016 -13.896 -30.324 1.00 62.69 188 VAL A O 1
ATOM 1477 N N . ARG A 1 189 ? 5.290 -12.473 -30.179 1.00 55.91 189 ARG A N 1
ATOM 1478 C CA . ARG A 1 189 ? 4.324 -13.346 -30.833 1.00 55.91 189 ARG A CA 1
ATOM 1479 C C . ARG A 1 189 ? 4.437 -13.009 -32.309 1.00 55.91 189 ARG A C 1
ATOM 1481 O O . ARG A 1 189 ? 4.115 -11.890 -32.696 1.00 55.91 189 ARG A O 1
ATOM 1488 N N . ASP A 1 190 ? 4.962 -13.935 -33.100 1.00 48.31 190 ASP A N 1
ATOM 1489 C CA . ASP A 1 190 ? 4.960 -13.807 -34.553 1.00 48.31 190 ASP A CA 1
ATOM 1490 C C . ASP A 1 190 ? 3.502 -13.810 -35.040 1.00 48.31 190 ASP A C 1
ATOM 1492 O O . ASP A 1 190 ? 2.940 -14.849 -35.377 1.00 48.31 190 ASP A O 1
ATOM 1496 N N . ASP A 1 191 ? 2.866 -12.639 -35.094 1.00 47.81 191 ASP A N 1
ATOM 1497 C CA . ASP A 1 191 ? 1.547 -12.435 -35.712 1.00 47.81 191 ASP A CA 1
ATOM 1498 C C . ASP A 1 191 ? 1.651 -12.417 -37.258 1.00 47.81 191 ASP A C 1
ATOM 1500 O O . ASP A 1 191 ? 0.912 -11.728 -37.961 1.00 47.81 191 ASP A O 1
ATOM 1504 N N . ALA A 1 192 ? 2.571 -13.212 -37.813 1.00 47.12 192 ALA A N 1
ATOM 1505 C CA . ALA A 1 192 ? 2.793 -13.409 -39.241 1.00 47.12 192 ALA A CA 1
ATOM 1506 C C . ALA A 1 192 ? 2.236 -14.770 -39.698 1.00 47.12 192 ALA A C 1
ATOM 1508 O O . ALA A 1 192 ? 2.943 -15.596 -40.263 1.00 47.12 192 ALA A O 1
ATOM 1509 N N . ALA A 1 193 ? 0.948 -15.012 -39.448 1.00 46.66 193 ALA A N 1
ATOM 1510 C CA . ALA A 1 193 ? 0.194 -16.092 -40.099 1.00 46.66 193 ALA A CA 1
ATOM 1511 C C . ALA A 1 193 ? -1.266 -15.702 -40.401 1.00 46.66 193 ALA A C 1
ATOM 1513 O O . ALA A 1 193 ? -2.135 -16.559 -40.529 1.00 46.66 193 ALA A O 1
ATOM 1514 N N . SER A 1 194 ? -1.548 -14.403 -40.546 1.00 46.34 194 SER A N 1
ATOM 1515 C CA . SER A 1 194 ? -2.786 -13.904 -41.163 1.00 46.34 194 SER A CA 1
ATOM 1516 C C . SER A 1 194 ? -2.490 -13.437 -42.592 1.00 46.34 194 SER A C 1
ATOM 1518 O O . SER A 1 194 ? -2.687 -12.275 -42.943 1.00 46.34 194 SER A O 1
ATOM 1520 N N . GLY A 1 195 ? -1.948 -14.346 -43.402 1.00 38.25 195 GLY A N 1
ATOM 1521 C CA . GLY A 1 195 ? -1.757 -14.178 -44.839 1.00 38.25 195 GLY A CA 1
ATOM 1522 C C . GLY A 1 195 ? -2.801 -15.001 -45.577 1.00 38.25 195 GLY A C 1
ATOM 1523 O O . GLY A 1 195 ? -2.734 -16.223 -45.616 1.00 38.25 195 GLY A O 1
ATOM 1524 N N . MET A 1 196 ? -3.799 -14.308 -46.104 1.00 46.38 196 MET A N 1
ATOM 1525 C CA . MET A 1 196 ? -4.7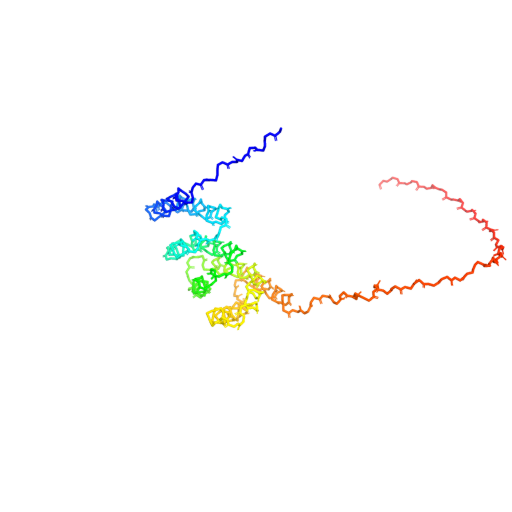92 -14.814 -47.037 1.00 46.38 196 MET A CA 1
ATOM 1526 C C . MET A 1 196 ? -4.096 -15.328 -48.308 1.00 46.38 196 MET A C 1
ATOM 1528 O O . MET A 1 196 ? -3.644 -14.508 -49.093 1.00 46.38 196 MET A O 1
ATOM 1532 N N . ASP A 1 197 ? -4.080 -16.641 -48.546 1.00 46.28 197 ASP A N 1
ATOM 1533 C CA . ASP A 1 197 ? -3.843 -17.201 -49.882 1.00 46.28 197 ASP A CA 1
ATOM 1534 C C . ASP A 1 197 ? -5.026 -18.088 -50.270 1.00 46.28 197 ASP A C 1
ATOM 1536 O O . ASP A 1 197 ? -5.135 -19.269 -49.941 1.00 46.28 197 ASP A O 1
ATOM 1540 N N . THR A 1 198 ? -5.962 -17.463 -50.979 1.00 40.50 198 THR A N 1
ATOM 1541 C CA . THR A 1 198 ? -6.894 -18.155 -51.863 1.00 40.50 198 THR A CA 1
ATOM 1542 C C . THR A 1 198 ? -6.238 -18.211 -53.236 1.00 40.50 198 THR A C 1
ATOM 1544 O O . THR A 1 198 ? -6.257 -17.220 -53.959 1.00 40.50 198 THR A O 1
ATOM 1547 N N . VAL A 1 199 ? -5.696 -19.367 -53.632 1.00 40.41 199 VAL A N 1
ATOM 1548 C CA . VAL A 1 199 ? -5.643 -19.720 -55.055 1.00 40.41 199 VAL A CA 1
ATOM 1549 C C . VAL A 1 199 ? -5.640 -21.237 -55.283 1.00 40.41 199 VAL A C 1
ATOM 1551 O O . VAL A 1 199 ? -4.756 -21.987 -54.889 1.00 40.41 199 VAL A O 1
ATOM 1554 N N . THR A 1 200 ? -6.734 -21.642 -55.914 1.00 42.88 200 THR A N 1
ATOM 1555 C CA . THR A 1 200 ? -7.051 -22.829 -56.709 1.00 42.88 200 THR A CA 1
ATOM 1556 C C . THR A 1 200 ? -5.877 -23.474 -57.458 1.00 42.88 200 THR A C 1
ATOM 1558 O O . THR A 1 200 ? -5.140 -22.772 -58.145 1.00 42.88 200 THR A O 1
ATOM 1561 N N . GLY A 1 201 ? -5.805 -24.816 -57.490 1.00 32.12 201 GLY A N 1
ATOM 1562 C CA . GLY A 1 201 ? -4.996 -25.491 -58.514 1.00 32.12 201 GLY A CA 1
ATOM 1563 C C . GLY A 1 201 ? -4.740 -26.994 -58.375 1.00 32.12 201 GLY A C 1
ATOM 1564 O O . GLY A 1 201 ? -3.657 -27.389 -57.984 1.00 32.12 201 GLY A O 1
ATOM 1565 N N . CYS A 1 202 ? -5.695 -27.786 -58.864 1.00 41.53 202 CYS A N 1
ATOM 1566 C CA . CYS A 1 202 ? -5.517 -29.091 -59.519 1.00 41.53 202 CYS A CA 1
ATOM 1567 C C . CYS A 1 202 ? -5.111 -30.333 -58.699 1.00 41.53 202 CYS A C 1
ATOM 1569 O O . CYS A 1 202 ? -3.986 -30.510 -58.245 1.00 41.53 202 CYS A O 1
ATOM 1571 N N . ALA A 1 203 ? -6.058 -31.271 -58.651 1.00 44.00 203 ALA A N 1
ATOM 1572 C CA . ALA A 1 203 ? -5.826 -32.674 -58.377 1.00 44.00 203 ALA A CA 1
ATOM 1573 C C . ALA A 1 203 ? -5.120 -33.348 -59.562 1.00 44.00 203 ALA A C 1
ATOM 1575 O O . ALA A 1 203 ? -5.637 -33.306 -60.676 1.00 44.00 203 ALA A O 1
ATOM 1576 N N . THR A 1 204 ? -4.037 -34.072 -59.294 1.00 40.50 204 THR A N 1
ATOM 1577 C CA . THR A 1 204 ? -3.672 -35.283 -60.037 1.00 40.50 204 THR A CA 1
ATOM 1578 C C . THR A 1 204 ? -3.061 -36.288 -59.070 1.00 40.50 204 THR A C 1
ATOM 1580 O O . THR A 1 204 ? -2.197 -35.961 -58.262 1.00 40.50 204 THR A O 1
ATOM 1583 N N . GLN A 1 205 ? -3.604 -37.497 -59.142 1.00 43.56 205 GLN A N 1
ATOM 1584 C CA . GLN A 1 205 ? -3.165 -38.708 -58.466 1.00 43.56 205 GLN A CA 1
ATOM 1585 C C . GLN A 1 205 ? -1.710 -39.024 -58.821 1.00 43.56 205 GLN A C 1
ATOM 1587 O O . GLN A 1 205 ? -1.330 -38.809 -59.964 1.00 43.56 205 GLN A O 1
ATOM 1592 N N . ASP A 1 206 ? -0.968 -39.627 -57.891 1.00 42.00 206 ASP A N 1
ATOM 1593 C CA . ASP A 1 206 ? -0.037 -40.692 -58.258 1.00 42.00 206 ASP A CA 1
ATOM 1594 C C . ASP A 1 206 ? 0.119 -41.708 -57.121 1.00 42.00 206 ASP A C 1
ATOM 1596 O O . ASP A 1 206 ? 0.424 -41.406 -55.968 1.00 42.00 206 ASP A O 1
ATOM 1600 N N . THR A 1 207 ? -0.186 -42.944 -57.490 1.00 40.97 207 THR A N 1
ATOM 1601 C CA . THR A 1 207 ? -0.100 -44.195 -56.741 1.00 40.97 207 THR A CA 1
ATOM 1602 C C . THR A 1 207 ? 1.323 -44.760 -56.739 1.00 40.97 207 THR A C 1
ATOM 1604 O O . THR A 1 207 ? 1.960 -44.813 -57.785 1.00 40.97 207 THR A O 1
ATOM 1607 N N . GLY A 1 208 ? 1.762 -45.327 -55.612 1.00 38.19 208 GLY A N 1
ATOM 1608 C CA . GLY A 1 208 ? 2.939 -46.208 -55.511 1.00 38.19 208 GLY A CA 1
ATOM 1609 C C . GLY A 1 208 ? 3.091 -46.698 -54.068 1.00 38.19 208 GLY A C 1
ATOM 1610 O O . GLY A 1 208 ? 3.555 -45.951 -53.222 1.00 38.19 208 GLY A O 1
ATOM 1611 N N . THR A 1 209 ? 2.424 -47.772 -53.640 1.00 43.28 209 THR A N 1
ATOM 1612 C CA . THR A 1 209 ? 2.739 -49.211 -53.798 1.00 43.28 209 THR A CA 1
ATOM 1613 C C . THR A 1 209 ? 4.068 -49.654 -53.168 1.00 43.28 209 THR A C 1
ATOM 1615 O O . THR A 1 209 ? 5.134 -49.361 -53.697 1.00 43.28 209 THR A O 1
ATOM 1618 N N . GLY A 1 210 ? 3.946 -50.491 -52.124 1.00 36.41 210 GLY A N 1
ATOM 1619 C CA . GLY A 1 210 ? 4.929 -51.498 -51.691 1.00 36.41 210 GLY A CA 1
ATOM 1620 C C . GLY A 1 210 ? 5.660 -51.169 -50.383 1.00 36.41 210 GLY A C 1
ATOM 1621 O O . GLY A 1 210 ? 6.117 -50.055 -50.196 1.00 36.41 210 GLY A O 1
ATOM 1622 N N . CYS A 1 211 ? 5.840 -52.059 -49.411 1.00 49.12 211 CYS A N 1
ATOM 1623 C CA . CYS A 1 211 ? 5.365 -53.418 -49.173 1.00 49.12 211 CYS A CA 1
ATOM 1624 C C . CYS A 1 211 ? 5.377 -53.623 -47.651 1.00 49.12 211 CYS A C 1
ATOM 1626 O O . CYS A 1 211 ? 6.291 -53.172 -46.963 1.00 49.12 211 CYS A O 1
ATOM 1628 N N . ALA A 1 212 ? 4.368 -54.323 -47.140 1.00 43.62 212 ALA A N 1
ATOM 1629 C CA . ALA A 1 212 ? 4.359 -54.828 -45.779 1.00 43.62 212 ALA A CA 1
ATOM 1630 C C . ALA A 1 212 ? 5.359 -55.983 -45.654 1.00 43.62 212 ALA A C 1
ATOM 1632 O O . ALA A 1 212 ? 5.407 -56.876 -46.501 1.00 43.62 212 ALA A O 1
ATOM 1633 N N . SER A 1 213 ? 6.122 -56.000 -44.571 1.00 50.50 213 SER A N 1
ATOM 1634 C CA . SER A 1 213 ? 6.727 -57.219 -44.044 1.00 50.50 213 SER A CA 1
ATOM 1635 C C . SER A 1 213 ? 6.618 -57.141 -42.531 1.00 50.50 213 SER A C 1
ATOM 1637 O O . SER A 1 213 ? 7.170 -56.251 -41.889 1.00 50.50 213 SER A O 1
ATOM 1639 N N . GLN A 1 214 ? 5.763 -58.014 -42.008 1.00 41.47 214 GLN A N 1
ATOM 1640 C CA . GLN A 1 214 ? 5.629 -58.310 -40.595 1.00 41.47 214 GLN A CA 1
ATOM 1641 C C . GLN A 1 214 ? 6.871 -59.081 -40.160 1.00 41.47 214 GLN A C 1
ATOM 1643 O O . GLN A 1 214 ? 7.212 -60.053 -40.822 1.00 41.47 214 GLN A O 1
ATOM 1648 N N . ASP A 1 215 ? 7.452 -58.725 -39.019 1.00 48.91 215 ASP A N 1
ATOM 1649 C CA . ASP A 1 215 ? 8.162 -59.698 -38.197 1.00 48.91 215 ASP A CA 1
ATOM 1650 C C . ASP A 1 215 ? 7.646 -59.598 -36.764 1.00 48.91 215 ASP A C 1
ATOM 1652 O O . ASP A 1 215 ? 7.754 -58.585 -36.074 1.00 48.91 215 ASP A O 1
ATOM 1656 N N . THR A 1 216 ? 6.989 -60.683 -36.369 1.00 42.28 216 THR A N 1
ATOM 1657 C CA . THR A 1 216 ? 6.491 -60.962 -35.028 1.00 42.28 216 THR A CA 1
ATOM 1658 C C . THR A 1 216 ? 7.601 -61.684 -34.275 1.00 42.28 216 THR A C 1
ATOM 1660 O O . THR A 1 216 ? 8.001 -62.767 -34.693 1.00 42.28 216 THR A O 1
ATOM 1663 N N . LEU A 1 217 ? 8.053 -61.148 -33.140 1.00 47.66 217 LEU A N 1
ATOM 1664 C CA . LEU A 1 217 ? 8.784 -61.930 -32.141 1.00 47.66 217 LEU A CA 1
ATOM 1665 C C . LEU A 1 217 ? 8.091 -61.807 -30.785 1.00 47.66 217 LEU A C 1
ATOM 1667 O O . LEU A 1 217 ? 8.182 -60.813 -30.071 1.00 47.66 217 LEU A O 1
ATOM 1671 N N . THR A 1 218 ? 7.358 -62.870 -30.481 1.00 45.25 218 THR A N 1
ATOM 1672 C CA . THR A 1 218 ? 6.840 -63.257 -29.173 1.00 45.25 218 THR A CA 1
ATOM 1673 C C . THR A 1 218 ? 7.979 -63.612 -28.217 1.00 45.25 218 THR A C 1
ATOM 1675 O O . THR A 1 218 ? 8.879 -64.361 -28.591 1.00 45.25 218 THR A O 1
ATOM 1678 N N . GLY A 1 219 ? 7.885 -63.182 -26.959 1.00 45.03 219 GLY A N 1
ATOM 1679 C CA . GLY A 1 219 ? 8.740 -63.663 -25.871 1.00 45.03 219 GLY A CA 1
ATOM 1680 C C . GLY A 1 219 ? 8.203 -63.203 -24.522 1.00 45.03 219 GLY A C 1
ATOM 1681 O O . GLY A 1 219 ? 8.506 -62.102 -24.077 1.00 45.03 219 GLY A O 1
ATOM 1682 N N . GLY A 1 220 ? 7.336 -64.017 -23.920 1.00 40.72 220 GLY A N 1
ATOM 1683 C CA . GLY A 1 220 ? 6.721 -63.751 -22.625 1.00 40.72 220 GLY A CA 1
ATOM 1684 C C . GLY A 1 220 ? 7.516 -64.282 -21.428 1.00 40.72 220 GLY A C 1
ATOM 1685 O O . GLY A 1 220 ? 8.371 -65.148 -21.567 1.00 40.72 220 GLY A O 1
ATOM 1686 N N . ALA A 1 221 ? 7.086 -63.779 -20.268 1.00 48.44 221 ALA A N 1
ATOM 1687 C CA . ALA A 1 221 ? 7.142 -64.347 -18.920 1.00 48.44 221 ALA A CA 1
ATOM 1688 C C . ALA A 1 221 ? 8.511 -64.588 -18.253 1.00 48.44 221 ALA A C 1
ATOM 1690 O O . ALA A 1 221 ? 9.197 -65.562 -18.534 1.00 48.44 221 ALA A O 1
ATOM 1691 N N . ALA A 1 222 ? 8.773 -63.804 -17.204 1.00 49.28 222 ALA A N 1
ATOM 1692 C CA . ALA A 1 222 ? 9.045 -64.352 -15.875 1.00 49.28 222 ALA A CA 1
ATOM 1693 C C . ALA A 1 222 ? 8.706 -63.292 -14.814 1.00 49.28 222 ALA A C 1
ATOM 1695 O O . ALA A 1 222 ? 9.278 -62.204 -14.787 1.00 49.28 222 ALA A O 1
ATOM 1696 N N . GLN A 1 223 ? 7.718 -63.614 -13.980 1.00 49.59 223 GLN A N 1
ATOM 1697 C CA . GLN A 1 223 ? 7.590 -63.057 -12.640 1.00 49.59 223 GLN A CA 1
ATOM 1698 C C . GLN A 1 223 ? 8.742 -63.618 -11.805 1.00 49.59 223 GLN A C 1
ATOM 1700 O O . GLN A 1 223 ? 9.030 -64.802 -11.941 1.00 49.59 223 GLN A O 1
ATOM 1705 N N . ASP A 1 224 ? 9.318 -62.824 -10.908 1.00 54.78 224 ASP A N 1
ATOM 1706 C CA . ASP A 1 224 ? 9.822 -63.387 -9.661 1.00 54.78 224 ASP A CA 1
ATOM 1707 C C . ASP A 1 224 ? 9.615 -62.411 -8.507 1.00 54.78 224 ASP A C 1
ATOM 1709 O O . ASP A 1 224 ? 9.834 -61.204 -8.601 1.00 54.78 224 ASP A O 1
ATOM 1713 N N . THR A 1 225 ? 9.077 -62.994 -7.446 1.00 52.50 225 THR A N 1
ATOM 1714 C CA . THR A 1 225 ? 8.746 -62.417 -6.152 1.00 52.50 225 THR A CA 1
ATOM 1715 C C . THR A 1 225 ? 9.855 -62.818 -5.189 1.00 52.50 225 THR A C 1
ATOM 1717 O O . THR A 1 225 ? 10.106 -64.015 -5.068 1.00 52.50 225 THR A O 1
ATOM 1720 N N . LEU A 1 226 ? 10.469 -61.848 -4.507 1.00 51.34 226 LEU A N 1
ATOM 1721 C CA . LEU A 1 226 ? 10.781 -61.826 -3.065 1.00 51.34 226 LEU A CA 1
ATOM 1722 C C . LEU A 1 226 ? 11.548 -60.546 -2.713 1.00 51.34 226 LEU A C 1
ATOM 1724 O O . LEU A 1 226 ? 12.554 -60.251 -3.392 1.00 51.34 226 LEU A O 1
#

Foldseek 3Di:
DDDPPPPLDPVVVLLVLLVVLLVVLVVDPDPVSNLVSLVVSLCSLQPSDPPNPSVVVCVLSLLVLCPPLDVVSLLSSLVSLLSSCVRPVVSLLVCLVSLQPLCVPDPPRVCSVVSNLSSLLSCQNNVLVLVVVLVVCVVPPSSVVSVVSNVVVLVSLLVCCVPPDPSSVVSSVSSVVSVCVSPDDDPPDPPPPPDDDDDDDDDDDDDDDDDDDDDDDDDDDDDDDD

pLDDT: mean 84.6, std 21.02, range [32.12, 98.88]

Secondary structure (DSSP, 8-state):
----------HHHHHHHHHHHHHHHHH--SHHHHHHHHHHHHHIIIII-SSSHHHHHHHHHHHHGGGSS-HHHHHHHHHHHHHHHHH-GGGHHHHHHHHHHHHT--TTSTTHHHHHHHHHHHHHHHHHHHHHHHHHTTT-HHHHHHHHHHHHHHHHHHGGGG-S-HHHHHHHHHHHHHHHHHHSPPP---------------------------------------

Sequence (226 aa):
MDKFVEPIEDTATVAERVSKAIKEAHEAANVDDKLKLLEDAADILINNDQSAHLLDSFCEEMLEFVDNPQFTIKCFVVSFIQRACLRDPEVTKKAITTLSALLSIDRQYPGASRIIRRVIIACTNIYPSIIQWAVRKKTDLEAGACWEAFSILKGRILQLIDNDNEGVRTVTLKFLETIVLAQSPGPVRDDAASGMDTVTGCATQDTGTGCASQDTLTGGAAQDTL